Protein AF-A0A0F9BU72-F1 (afdb_monomer_lite)

Organism: NCBI:txid412755

Secondary structure (DSSP, 8-state):
----------PPPEEEEEEE-HHHHHHHHTT--SPPPP-HHHHHHHHHHHHTT-----SS-EEEETTS-EEE-HHHHHHHHHHT--EEEEEEEEE-GGGGGGTT-SPPPPHHHHHHHHH--TTHHHHHHHHHHHHHHHHTTT---TTGGGGPPPHHHHHHHHHHTHHHHHHHHHHHHHHHHH-SSS-HHHHHHHHHHHGGGGS--

Radius of gyration: 22.94 Å; chains: 1; bounding box: 64×41×73 Å

Structure (mmCIF, N/CA/C/O backbone):
data_AF-A0A0F9BU72-F1
#
_entry.id   AF-A0A0F9BU72-F1
#
loop_
_atom_site.group_PDB
_atom_site.id
_atom_site.type_symbol
_atom_site.label_atom_id
_atom_site.label_alt_id
_atom_site.label_comp_id
_atom_site.label_asym_id
_atom_site.label_entity_id
_atom_site.label_seq_id
_atom_site.pdbx_PDB_ins_code
_atom_site.Cartn_x
_atom_site.Cartn_y
_atom_site.Cartn_z
_atom_site.occupancy
_atom_site.B_iso_or_equiv
_atom_site.auth_seq_id
_atom_site.auth_comp_id
_atom_site.auth_asym_id
_atom_site.auth_atom_id
_atom_site.pdbx_PDB_model_num
ATOM 1 N N . MET A 1 1 ? -33.169 -21.456 43.998 1.00 36.72 1 MET A N 1
ATOM 2 C CA . MET A 1 1 ? -31.795 -21.215 43.511 1.00 36.72 1 MET A CA 1
ATOM 3 C C . MET A 1 1 ? -31.895 -20.591 42.132 1.00 36.72 1 MET A C 1
ATOM 5 O O . MET A 1 1 ? -32.307 -21.268 41.202 1.00 36.72 1 MET A O 1
ATOM 9 N N . ILE A 1 2 ? -31.635 -19.289 42.025 1.00 38.94 2 ILE A N 1
ATOM 10 C CA . ILE A 1 2 ? -31.643 -18.573 40.746 1.00 38.94 2 ILE A CA 1
ATOM 11 C C . ILE A 1 2 ? -30.275 -18.823 40.115 1.00 38.94 2 ILE A C 1
ATOM 13 O O . ILE A 1 2 ? -29.291 -18.197 40.499 1.00 38.94 2 ILE A O 1
ATOM 17 N N . VAL A 1 3 ? -30.191 -19.789 39.202 1.00 41.28 3 VAL A N 1
ATOM 18 C CA . VAL A 1 3 ? -28.999 -19.952 38.366 1.00 41.28 3 VAL A CA 1
ATOM 19 C C . VAL A 1 3 ? -29.131 -18.922 37.252 1.00 41.28 3 VAL A C 1
ATOM 21 O O . VAL A 1 3 ? -29.800 -19.156 36.250 1.00 41.28 3 VAL A O 1
ATOM 24 N N . GLY A 1 4 ? -28.571 -17.734 37.485 1.00 37.28 4 GLY A N 1
ATOM 25 C CA . GLY A 1 4 ? -28.489 -16.675 36.487 1.00 37.28 4 GLY A CA 1
ATOM 26 C C . GLY A 1 4 ? -27.733 -17.190 35.270 1.00 37.28 4 GLY A C 1
ATOM 27 O O . GLY A 1 4 ? -26.521 -17.384 35.312 1.00 37.28 4 GLY A O 1
ATOM 28 N N . THR A 1 5 ? -28.460 -17.449 34.188 1.00 40.62 5 THR A N 1
ATOM 29 C CA . THR A 1 5 ? -27.872 -17.713 32.881 1.00 40.62 5 THR A CA 1
ATOM 30 C C . THR A 1 5 ? -27.290 -16.388 32.407 1.00 40.62 5 THR A C 1
ATOM 32 O O . THR A 1 5 ? -28.028 -15.500 31.987 1.00 40.62 5 THR A O 1
ATOM 35 N N . ALA A 1 6 ? -25.975 -16.208 32.547 1.00 42.06 6 ALA A N 1
ATOM 36 C CA . ALA A 1 6 ? -25.282 -15.085 31.935 1.00 42.06 6 ALA A CA 1
ATOM 37 C C . ALA A 1 6 ? -25.552 -15.153 30.428 1.00 42.06 6 ALA A C 1
ATOM 39 O O . ALA A 1 6 ? -25.085 -16.070 29.746 1.00 42.06 6 ALA A O 1
ATOM 40 N N . ALA A 1 7 ? -26.371 -14.231 29.923 1.00 40.12 7 ALA A N 1
ATOM 41 C CA . ALA A 1 7 ? -26.606 -14.090 28.501 1.00 40.12 7 ALA A CA 1
ATOM 42 C C . ALA A 1 7 ? -25.240 -13.899 27.832 1.00 40.12 7 ALA A C 1
ATOM 44 O O . ALA A 1 7 ? -24.543 -12.918 28.096 1.00 40.12 7 ALA A O 1
ATOM 45 N N . LYS A 1 8 ? -24.828 -14.859 26.998 1.00 43.12 8 LYS A N 1
ATOM 46 C CA . LYS A 1 8 ? -23.710 -14.642 26.083 1.00 43.12 8 LYS A CA 1
ATOM 47 C C . LYS A 1 8 ? -24.121 -13.467 25.205 1.00 43.12 8 LYS A C 1
ATOM 49 O O . LYS A 1 8 ? -25.002 -13.619 24.365 1.00 43.12 8 LYS A O 1
ATOM 54 N N . VAL A 1 9 ? -23.502 -12.309 25.403 1.00 46.53 9 VAL A N 1
ATOM 55 C CA . VAL A 1 9 ? -23.536 -11.227 24.420 1.00 46.53 9 VAL A CA 1
ATOM 56 C C . VAL A 1 9 ? -22.756 -11.752 23.216 1.00 46.53 9 VAL A C 1
ATOM 58 O O . VAL A 1 9 ? -21.543 -11.596 23.126 1.00 46.53 9 VAL A O 1
ATOM 61 N N . GLN A 1 10 ? -23.422 -12.503 22.341 1.00 50.72 10 GLN A N 1
ATOM 62 C CA . GLN A 1 10 ? -22.880 -12.809 21.028 1.00 50.72 10 GLN A CA 1
ATOM 63 C C . GLN A 1 10 ? -22.944 -11.506 20.244 1.00 50.72 10 GLN A C 1
ATOM 65 O O . GLN A 1 10 ? -24.021 -11.091 19.823 1.00 50.72 10 GLN A O 1
ATOM 70 N N . ALA A 1 11 ? -21.799 -10.842 20.080 1.00 58.19 11 ALA A N 1
ATOM 71 C CA . ALA A 1 11 ? -21.663 -9.845 19.032 1.00 58.19 11 ALA A CA 1
ATOM 72 C C . ALA A 1 11 ? -22.111 -10.509 17.721 1.00 58.19 11 ALA A C 1
ATOM 74 O O . ALA A 1 11 ? -21.594 -11.563 17.344 1.00 58.19 11 ALA A O 1
ATOM 75 N N . GLN A 1 12 ? -23.145 -9.960 17.088 1.00 74.38 12 GLN A N 1
ATOM 76 C CA . GLN A 1 12 ? -23.654 -10.497 15.836 1.00 74.38 12 GLN A CA 1
ATOM 77 C C . GLN A 1 12 ? -22.583 -10.268 14.769 1.00 74.38 12 GLN A C 1
ATOM 79 O O . GLN A 1 12 ? -22.186 -9.128 14.536 1.00 74.38 12 GLN A O 1
ATOM 84 N N . LEU A 1 13 ? -22.093 -11.350 14.158 1.00 90.12 13 LEU A N 1
ATOM 85 C CA . LEU A 1 13 ? -21.136 -11.270 13.057 1.00 90.12 13 LEU A CA 1
ATOM 86 C C . LEU A 1 13 ? -21.733 -10.394 11.950 1.00 90.12 13 LEU A C 1
ATOM 88 O O . LEU A 1 13 ? -22.807 -10.700 11.426 1.00 90.12 13 LEU A O 1
ATOM 92 N N . GLY A 1 14 ? -21.041 -9.309 11.619 1.00 92.75 14 GLY A N 1
ATOM 93 C CA . GLY A 1 14 ? -21.491 -8.314 10.654 1.00 92.75 14 GLY A CA 1
ATOM 94 C C . GLY A 1 14 ? -20.448 -8.087 9.571 1.00 92.75 14 GLY A C 1
ATOM 95 O O . GLY A 1 14 ? -19.251 -8.069 9.849 1.00 92.75 14 GLY A O 1
ATOM 96 N N . VAL A 1 15 ? -20.902 -7.902 8.332 1.00 95.19 15 VAL A N 1
ATOM 97 C CA . VAL A 1 15 ? -20.053 -7.518 7.200 1.00 95.19 15 VAL A CA 1
ATOM 98 C C . VAL A 1 15 ? -20.709 -6.345 6.492 1.00 95.19 15 VAL A C 1
ATOM 100 O O . VAL A 1 15 ? -21.890 -6.409 6.152 1.00 95.19 15 VAL A O 1
ATOM 103 N N . ARG A 1 16 ? -19.953 -5.271 6.269 1.00 95.38 16 ARG A N 1
ATOM 104 C CA . ARG A 1 16 ? -20.448 -4.063 5.600 1.00 95.38 16 ARG A CA 1
ATOM 105 C C . ARG A 1 16 ? -19.357 -3.387 4.788 1.00 95.38 16 ARG A C 1
ATOM 107 O O . ARG A 1 16 ? -18.180 -3.492 5.114 1.00 95.38 16 ARG A O 1
ATOM 114 N N . ILE A 1 17 ? -19.762 -2.655 3.760 1.00 97.25 17 ILE A N 1
ATOM 115 C CA . ILE A 1 17 ? -18.896 -1.717 3.046 1.00 97.25 17 ILE A CA 1
ATOM 116 C C . ILE A 1 17 ? -19.235 -0.323 3.565 1.00 97.25 17 ILE A C 1
ATOM 118 O O . ILE A 1 17 ? -20.413 0.024 3.649 1.00 97.25 17 ILE A O 1
ATOM 122 N N . ALA A 1 18 ? -18.227 0.449 3.956 1.00 96.25 18 ALA A N 1
ATOM 123 C CA . ALA A 1 18 ? -18.423 1.816 4.420 1.00 96.25 18 ALA A CA 1
ATOM 124 C C . ALA A 1 18 ? -17.230 2.701 4.073 1.00 96.25 18 ALA A C 1
ATOM 126 O O . ALA A 1 18 ? -16.099 2.223 3.955 1.00 96.25 18 ALA A O 1
ATOM 127 N N . ASP A 1 19 ? -17.499 3.995 3.963 1.00 97.44 19 ASP A N 1
ATOM 128 C CA . ASP A 1 19 ? -16.463 5.010 3.861 1.00 97.44 19 ASP A CA 1
ATOM 129 C C . ASP A 1 19 ? -15.838 5.242 5.233 1.00 97.44 19 ASP A C 1
ATOM 131 O O . ASP A 1 19 ? -16.534 5.438 6.229 1.00 97.44 19 ASP A O 1
ATOM 135 N N . VAL A 1 20 ? -14.512 5.162 5.278 1.00 96.75 20 VAL A N 1
ATOM 136 C CA . VAL A 1 20 ? -13.719 5.290 6.497 1.00 96.75 20 VAL A CA 1
ATOM 137 C C . VAL A 1 20 ? -12.938 6.588 6.440 1.00 96.75 20 VAL A C 1
ATOM 139 O O . VAL A 1 20 ? -12.038 6.742 5.607 1.00 96.75 20 VAL A O 1
ATOM 142 N N . THR A 1 21 ? -13.270 7.510 7.338 1.00 97.25 21 THR A N 1
ATOM 143 C CA . THR A 1 21 ? -12.596 8.806 7.458 1.00 97.25 21 THR A CA 1
ATOM 144 C C . THR A 1 21 ? -11.376 8.718 8.381 1.00 97.25 21 THR A C 1
ATOM 146 O O . THR A 1 21 ? -11.322 7.849 9.258 1.00 97.25 21 THR A O 1
ATOM 149 N N . PRO A 1 22 ? -10.384 9.621 8.254 1.00 96.69 22 PRO A N 1
ATOM 150 C CA . PRO A 1 22 ? -9.277 9.710 9.210 1.00 96.69 22 PRO A CA 1
ATOM 151 C C . PRO A 1 22 ? -9.732 9.860 10.671 1.00 96.69 22 PRO A C 1
ATOM 153 O O . PRO A 1 22 ? -9.055 9.376 11.579 1.00 96.69 22 PRO A O 1
ATOM 156 N N . GLU A 1 23 ? -10.870 10.508 10.906 1.00 95.25 23 GLU A N 1
ATOM 157 C CA . GLU A 1 23 ? -11.482 10.711 12.220 1.00 95.25 23 GLU A CA 1
ATOM 158 C C . GLU A 1 23 ? -12.014 9.396 12.798 1.00 95.25 23 GLU A C 1
ATOM 160 O O . GLU A 1 23 ? -11.697 9.070 13.948 1.00 95.25 23 GLU A O 1
ATOM 165 N N . ASP A 1 24 ? -12.715 8.597 11.986 1.00 92.94 24 ASP A N 1
ATOM 166 C CA . ASP A 1 24 ? -13.152 7.249 12.372 1.00 92.94 24 ASP A CA 1
ATOM 167 C C . ASP A 1 24 ? -11.949 6.403 12.782 1.00 92.94 24 ASP A C 1
ATOM 169 O O . ASP A 1 24 ? -11.937 5.782 13.848 1.00 92.94 24 ASP A O 1
ATOM 173 N N . VAL A 1 25 ? -10.880 6.445 11.981 1.00 93.69 25 VAL A N 1
ATOM 174 C CA . VAL A 1 25 ? -9.675 5.665 12.258 1.00 93.69 25 VAL A CA 1
ATOM 175 C C . VAL A 1 25 ? -9.019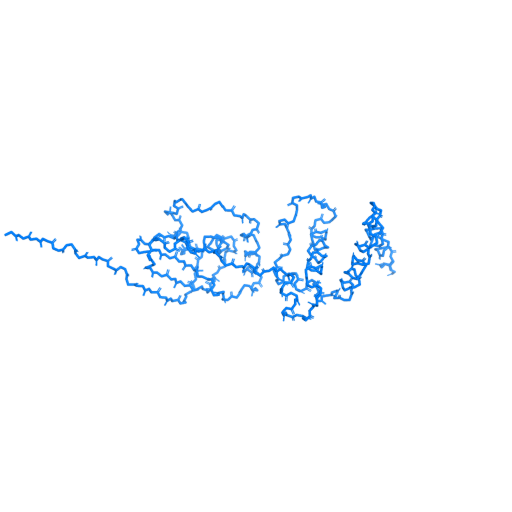 6.061 13.576 1.00 93.69 25 VAL A C 1
ATOM 177 O O . VAL A 1 25 ? -8.605 5.184 14.340 1.00 93.69 25 VAL A O 1
ATOM 180 N N . LYS A 1 26 ? -8.906 7.365 13.859 1.00 92.00 26 LYS A N 1
ATOM 181 C CA . LYS A 1 26 ? -8.345 7.842 15.132 1.00 92.00 26 LYS A CA 1
ATOM 182 C C . LYS A 1 26 ? -9.118 7.245 16.304 1.00 92.00 26 LYS A C 1
ATOM 184 O O . LYS A 1 26 ? -8.478 6.784 17.242 1.00 92.00 26 LYS A O 1
ATOM 189 N N . SER A 1 27 ? -10.451 7.180 16.213 1.00 90.38 27 SER A N 1
ATOM 190 C CA . SER A 1 27 ? -11.300 6.576 17.248 1.00 90.38 27 SER A CA 1
ATOM 191 C C . SER A 1 27 ? -11.061 5.066 17.412 1.00 90.38 27 SER A C 1
ATOM 193 O O . SER A 1 27 ? -10.991 4.570 18.534 1.00 90.38 27 SER A O 1
ATOM 195 N N . TRP A 1 28 ? -10.841 4.336 16.314 1.00 90.75 28 TRP A N 1
ATOM 196 C CA . TRP A 1 28 ? -10.613 2.885 16.344 1.00 90.75 28 TRP A CA 1
ATOM 197 C C . TRP A 1 28 ? -9.227 2.495 16.861 1.00 90.75 28 TRP A C 1
ATOM 199 O O . TRP A 1 28 ? -9.040 1.391 17.371 1.00 90.75 28 TRP A O 1
ATOM 209 N N . LEU A 1 29 ? -8.238 3.384 16.731 1.00 87.06 29 LEU A N 1
ATOM 210 C CA . LEU A 1 29 ? -6.859 3.118 17.144 1.00 87.06 29 LEU A CA 1
ATOM 211 C C . LEU A 1 29 ? -6.544 3.515 18.596 1.00 87.06 29 LEU A C 1
ATOM 213 O O . LEU A 1 29 ? -5.477 3.127 19.069 1.00 87.06 29 LEU A O 1
ATOM 217 N N . VAL A 1 30 ? -7.439 4.220 19.307 1.00 79.19 30 VAL A N 1
ATOM 218 C CA . VAL A 1 30 ? -7.193 4.728 20.679 1.00 79.19 30 VAL A CA 1
ATOM 219 C C . VAL A 1 30 ? -6.753 3.623 21.646 1.00 79.19 30 VAL A C 1
ATOM 221 O O . VAL A 1 30 ? -5.830 3.832 22.424 1.00 79.19 30 VAL A O 1
ATOM 224 N N . ASN A 1 31 ? -7.357 2.435 21.552 1.00 64.50 31 ASN A N 1
ATOM 225 C CA . ASN A 1 31 ? -7.114 1.310 22.469 1.00 64.50 31 ASN A CA 1
ATOM 226 C C . ASN A 1 31 ? -6.404 0.128 21.788 1.00 64.50 31 ASN A C 1
ATOM 228 O O . ASN A 1 31 ? -6.568 -1.029 22.179 1.00 64.50 31 ASN A O 1
ATOM 232 N N . ASN A 1 32 ? -5.654 0.388 20.713 1.00 70.38 32 ASN A N 1
ATOM 233 C CA . ASN A 1 32 ? -5.017 -0.667 19.932 1.00 70.38 32 ASN A CA 1
ATOM 234 C C . ASN A 1 32 ? -3.714 -1.164 20.588 1.00 70.38 32 ASN A C 1
ATOM 236 O O . ASN A 1 32 ? -2.611 -0.887 20.115 1.00 70.38 32 ASN A O 1
ATOM 240 N N . GLU A 1 33 ? -3.843 -1.913 21.682 1.00 57.91 33 GLU A N 1
ATOM 241 C CA . GLU A 1 33 ? -2.720 -2.515 22.403 1.00 57.91 33 GLU A CA 1
ATOM 242 C C . GLU A 1 33 ? -2.370 -3.917 21.862 1.00 57.91 33 GLU A C 1
ATOM 244 O O . GLU A 1 33 ? -3.218 -4.813 21.731 1.00 57.91 33 GLU A O 1
ATOM 249 N N . GLY A 1 34 ? -1.082 -4.128 21.566 1.00 63.56 34 GLY A N 1
ATOM 250 C CA . GLY A 1 34 ? -0.519 -5.448 21.254 1.00 63.56 34 GLY A CA 1
ATOM 251 C C . GLY A 1 34 ? -0.592 -5.897 19.789 1.00 63.56 34 GLY A C 1
ATOM 252 O O . GLY A 1 34 ? -0.349 -7.070 19.511 1.00 63.56 34 GLY A O 1
ATOM 253 N N . ASN A 1 35 ? -0.908 -5.004 18.847 1.00 66.81 35 ASN A N 1
ATOM 254 C CA . ASN A 1 35 ? -0.857 -5.333 17.421 1.00 66.81 35 ASN A CA 1
ATOM 255 C C . ASN A 1 35 ? 0.582 -5.323 16.859 1.00 66.81 35 ASN A C 1
ATOM 257 O O . ASN A 1 35 ? 1.485 -4.688 17.404 1.00 66.81 35 ASN A O 1
ATOM 261 N N . ARG A 1 36 ? 0.798 -6.086 15.777 1.00 65.94 36 ARG A N 1
ATOM 262 C CA . ARG A 1 36 ? 2.120 -6.404 15.196 1.00 65.94 36 ARG A CA 1
ATOM 263 C C . ARG A 1 36 ? 2.962 -5.151 14.893 1.00 65.94 36 ARG A C 1
ATOM 265 O O . ARG A 1 36 ? 2.433 -4.094 14.563 1.00 65.94 36 ARG A O 1
ATOM 272 N N . ASN A 1 37 ? 4.293 -5.310 14.896 1.00 79.62 37 ASN A N 1
ATOM 273 C CA . ASN A 1 37 ? 5.233 -4.244 14.523 1.00 79.62 37 ASN A CA 1
ATOM 274 C C . ASN A 1 37 ? 4.849 -3.571 13.194 1.00 79.62 37 ASN A C 1
ATOM 276 O O . ASN A 1 37 ? 4.707 -4.217 12.148 1.00 79.62 37 ASN A O 1
ATOM 280 N N . LEU A 1 38 ? 4.730 -2.244 13.236 1.00 85.12 38 LEU A N 1
ATOM 281 C CA . LEU A 1 38 ? 4.351 -1.434 12.088 1.00 85.12 38 LEU A CA 1
ATOM 282 C C . LEU A 1 38 ? 5.437 -1.448 11.011 1.00 85.12 38 LEU A C 1
ATOM 284 O O . LEU A 1 38 ? 6.629 -1.298 11.277 1.00 85.12 38 LEU A O 1
ATOM 288 N N . ARG A 1 39 ? 5.013 -1.576 9.751 1.00 85.56 39 ARG A N 1
ATOM 289 C CA . ARG A 1 39 ? 5.898 -1.514 8.585 1.00 85.56 39 ARG A CA 1
ATOM 290 C C . ARG A 1 39 ? 5.707 -0.169 7.901 1.00 85.56 39 ARG A C 1
ATOM 292 O O . ARG A 1 39 ? 4.904 -0.053 6.981 1.00 85.56 39 ARG A O 1
ATOM 299 N N . GLY A 1 40 ? 6.467 0.839 8.333 1.00 87.19 40 GLY A N 1
ATOM 300 C CA . GLY A 1 40 ? 6.349 2.212 7.821 1.00 87.19 40 GLY A CA 1
ATOM 301 C C . GLY A 1 40 ? 6.425 2.313 6.293 1.00 87.19 40 GLY A C 1
ATOM 302 O O . GLY A 1 40 ? 5.623 3.010 5.685 1.00 87.19 40 GLY A O 1
ATOM 303 N N . GLY A 1 41 ? 7.310 1.542 5.651 1.00 87.56 41 GLY A N 1
ATOM 304 C CA . GLY A 1 41 ? 7.399 1.500 4.185 1.00 87.56 41 GLY A CA 1
ATOM 305 C C . GLY A 1 41 ? 6.114 1.013 3.502 1.00 87.56 41 GLY A C 1
ATOM 306 O O . GLY A 1 41 ? 5.738 1.551 2.469 1.00 87.56 41 GLY A O 1
ATOM 307 N N . TRP A 1 42 ? 5.408 0.046 4.097 1.00 89.56 42 TRP A N 1
ATOM 308 C CA . TRP A 1 42 ? 4.130 -0.440 3.567 1.00 89.56 42 TRP A CA 1
ATOM 309 C C . TRP A 1 42 ? 3.010 0.587 3.749 1.00 89.56 42 TRP A C 1
ATOM 311 O O . TRP A 1 42 ? 2.274 0.862 2.809 1.00 89.56 42 TRP A O 1
ATOM 321 N N . ILE A 1 43 ? 2.951 1.229 4.920 1.00 93.19 43 ILE A N 1
ATOM 322 C CA . ILE A 1 43 ? 2.011 2.329 5.190 1.00 93.19 43 ILE A CA 1
ATOM 323 C C . ILE A 1 43 ? 2.226 3.469 4.188 1.00 93.19 43 ILE A C 1
ATOM 325 O O . ILE A 1 43 ? 1.264 4.005 3.652 1.00 93.19 43 ILE A O 1
ATOM 329 N N . ASN A 1 44 ? 3.484 3.820 3.900 1.00 92.75 44 ASN A N 1
ATOM 330 C CA . ASN A 1 44 ? 3.808 4.862 2.929 1.00 92.75 44 ASN A CA 1
ATOM 331 C C . ASN A 1 44 ? 3.311 4.512 1.524 1.00 92.75 44 ASN A C 1
ATOM 333 O O . 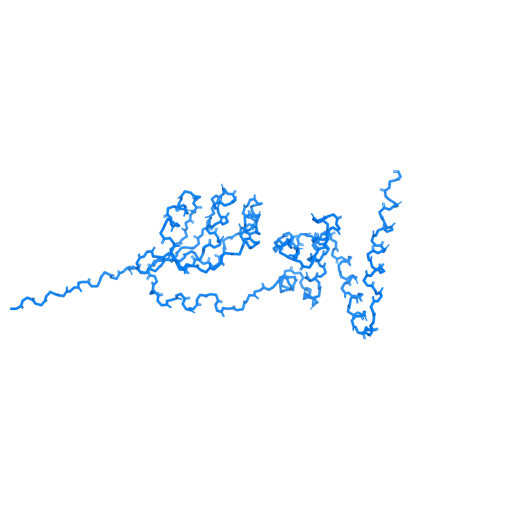ASN A 1 44 ? 2.785 5.390 0.856 1.00 92.75 44 ASN A O 1
ATOM 337 N N . LYS A 1 45 ? 3.462 3.256 1.086 1.00 92.69 45 LYS A N 1
ATOM 338 C CA . LYS A 1 45 ? 2.967 2.799 -0.220 1.00 92.69 45 LYS A CA 1
ATOM 339 C C . LYS A 1 45 ? 1.450 2.925 -0.322 1.00 92.69 45 LYS A C 1
ATOM 341 O O . LYS A 1 45 ? 0.968 3.600 -1.219 1.00 92.69 45 LYS A O 1
ATOM 346 N N . LEU A 1 46 ? 0.731 2.373 0.656 1.00 94.81 46 LEU A N 1
ATOM 347 C CA . LEU A 1 46 ? -0.727 2.484 0.722 1.00 94.81 46 LEU A CA 1
ATOM 348 C C . LEU A 1 46 ? -1.185 3.945 0.730 1.00 94.81 46 LEU A C 1
ATOM 350 O O . LEU A 1 46 ? -2.103 4.300 0.005 1.00 94.81 46 LEU A O 1
ATOM 354 N N . ALA A 1 47 ? -0.527 4.804 1.513 1.00 96.31 47 ALA A N 1
ATOM 355 C CA . ALA A 1 47 ? -0.874 6.218 1.569 1.00 96.31 47 ALA A CA 1
ATOM 356 C C . ALA A 1 47 ? -0.643 6.922 0.224 1.00 96.31 47 ALA A C 1
ATOM 358 O O . ALA A 1 47 ? -1.462 7.751 -0.152 1.00 96.31 47 ALA A O 1
ATOM 359 N N . ARG A 1 48 ? 0.427 6.581 -0.515 1.00 95.12 48 ARG A N 1
ATOM 360 C CA . ARG A 1 48 ? 0.648 7.109 -1.871 1.00 95.12 48 ARG A CA 1
ATOM 361 C C . ARG A 1 48 ? -0.454 6.674 -2.830 1.00 95.12 48 ARG A C 1
ATOM 363 O O . ARG A 1 48 ? -0.982 7.534 -3.522 1.00 95.12 48 ARG A O 1
ATOM 370 N N . ASP A 1 49 ? -0.841 5.398 -2.818 1.00 95.44 49 ASP A N 1
ATOM 371 C CA . ASP A 1 49 ? -1.940 4.907 -3.664 1.00 95.44 49 ASP A CA 1
ATOM 372 C C . ASP A 1 49 ? -3.276 5.591 -3.314 1.00 95.44 49 ASP A C 1
ATOM 374 O O . ASP A 1 49 ? -4.039 5.983 -4.194 1.00 95.44 49 ASP A O 1
ATOM 378 N N . MET A 1 50 ? -3.548 5.793 -2.021 1.00 96.81 50 MET A N 1
ATOM 379 C CA . MET A 1 50 ? -4.744 6.497 -1.542 1.00 96.81 50 MET A CA 1
ATOM 380 C C . MET A 1 50 ? -4.753 7.972 -1.964 1.00 96.81 50 MET A C 1
ATOM 382 O O . MET A 1 50 ? -5.752 8.451 -2.492 1.00 96.81 50 MET A O 1
ATOM 386 N N . THR A 1 51 ? -3.636 8.687 -1.789 1.00 97.19 51 THR A N 1
ATOM 387 C CA . THR A 1 51 ? -3.498 10.089 -2.216 1.00 97.19 51 THR A CA 1
ATOM 388 C C . THR A 1 51 ? -3.564 10.234 -3.738 1.00 97.19 51 THR A C 1
ATOM 390 O O . THR A 1 51 ? -4.110 11.218 -4.228 1.00 97.19 51 THR A O 1
ATOM 393 N N . ALA A 1 52 ? -3.041 9.262 -4.489 1.00 95.44 52 ALA A N 1
ATOM 394 C CA . ALA A 1 52 ? -3.103 9.242 -5.949 1.00 95.44 52 ALA A CA 1
ATOM 395 C C . ALA A 1 52 ? -4.481 8.825 -6.500 1.00 95.44 52 ALA A C 1
ATOM 397 O O . ALA A 1 52 ? -4.694 8.902 -7.708 1.00 95.44 52 ALA A O 1
ATOM 398 N N . GLY A 1 53 ? -5.408 8.366 -5.649 1.00 95.00 53 GLY A N 1
ATOM 399 C CA . GLY A 1 53 ? -6.712 7.849 -6.073 1.00 95.00 53 GLY A CA 1
ATOM 400 C C . GLY A 1 53 ? -6.638 6.517 -6.827 1.00 95.00 53 GLY A C 1
ATOM 401 O O . GLY A 1 53 ? -7.599 6.130 -7.485 1.00 95.00 53 GLY A O 1
ATOM 402 N N . THR A 1 54 ? -5.503 5.818 -6.754 1.00 93.94 54 THR A N 1
ATOM 403 C CA . THR A 1 54 ? -5.290 4.513 -7.396 1.00 93.94 54 THR A CA 1
ATOM 404 C C . THR A 1 54 ? -5.639 3.348 -6.472 1.00 93.94 54 THR A C 1
ATOM 406 O O . THR A 1 54 ? -5.812 2.218 -6.932 1.00 93.94 54 THR A O 1
ATOM 409 N N . TYR A 1 55 ? -5.768 3.600 -5.166 1.00 93.38 55 TYR A N 1
ATOM 410 C CA . TYR A 1 55 ? -6.267 2.609 -4.220 1.00 93.38 55 TYR A CA 1
ATOM 411 C C . TYR A 1 55 ? -7.743 2.294 -4.509 1.00 93.38 55 TYR A C 1
ATOM 413 O O . TYR A 1 55 ? -8.596 3.178 -4.501 1.00 93.38 55 TYR A O 1
ATOM 421 N N . THR A 1 56 ? -8.045 1.018 -4.742 1.00 92.12 56 THR A N 1
ATOM 422 C CA . THR A 1 56 ? -9.404 0.521 -4.997 1.00 92.12 56 THR A CA 1
ATOM 423 C C . THR A 1 56 ? -9.880 -0.376 -3.856 1.00 92.12 56 THR A C 1
ATOM 425 O O . THR A 1 56 ? -9.092 -0.796 -3.003 1.00 92.12 56 THR A O 1
ATOM 428 N N . LEU A 1 57 ? -11.185 -0.670 -3.820 1.00 93.12 57 LEU A N 1
ATOM 429 C CA . LEU A 1 57 ? -11.777 -1.541 -2.805 1.00 93.12 57 LEU A CA 1
ATOM 430 C C . LEU A 1 57 ? -11.104 -2.925 -2.822 1.00 93.12 57 LEU A C 1
ATOM 432 O O . LEU A 1 57 ? -11.317 -3.732 -3.726 1.00 93.12 57 LEU A O 1
ATOM 436 N N . SER A 1 58 ? -10.297 -3.190 -1.795 1.00 90.06 58 SER A N 1
ATOM 437 C CA . SER A 1 58 ? -9.619 -4.472 -1.600 1.00 90.06 58 SER A CA 1
ATOM 438 C C . SER A 1 58 ? -10.541 -5.480 -0.897 1.00 90.06 58 SER A C 1
ATOM 440 O O . SER A 1 58 ? -11.297 -5.084 -0.006 1.00 90.06 58 SER A O 1
ATOM 442 N N . PRO A 1 59 ? -10.461 -6.785 -1.235 1.00 89.25 59 PRO A N 1
ATOM 443 C CA . PRO A 1 59 ? -11.142 -7.843 -0.485 1.00 89.25 59 PRO A CA 1
ATOM 444 C C . PRO A 1 59 ? -10.590 -8.018 0.934 1.00 89.25 59 PRO A C 1
ATOM 446 O O . PRO A 1 59 ? -11.258 -8.595 1.791 1.00 89.25 59 PRO A O 1
ATOM 449 N N . ASP A 1 60 ? -9.379 -7.529 1.203 1.00 91.06 60 ASP A N 1
ATOM 450 C CA . ASP A 1 60 ? -8.857 -7.514 2.559 1.00 91.06 60 ASP A CA 1
ATOM 451 C C . ASP A 1 60 ? -9.753 -6.582 3.399 1.00 91.06 60 ASP A C 1
ATOM 453 O O . ASP A 1 60 ? -10.077 -5.476 2.977 1.00 91.06 60 ASP A O 1
ATOM 457 N N . CYS A 1 61 ? -10.128 -6.954 4.621 1.00 93.38 61 CYS A N 1
ATOM 458 C CA . CYS A 1 61 ? -11.060 -6.162 5.440 1.00 93.38 61 CYS A CA 1
ATOM 459 C C . CYS A 1 61 ? -10.392 -5.463 6.635 1.00 93.38 61 CYS A C 1
ATOM 461 O O . CYS A 1 61 ? -9.329 -5.881 7.105 1.00 93.38 61 CYS A O 1
ATOM 463 N N . ILE A 1 62 ? -11.021 -4.403 7.142 1.00 95.12 62 ILE A N 1
ATOM 464 C CA . ILE A 1 62 ? -10.810 -3.939 8.517 1.00 95.12 62 ILE A CA 1
ATOM 465 C C . ILE A 1 62 ? -11.635 -4.855 9.414 1.00 95.12 62 ILE A C 1
ATOM 467 O O . ILE A 1 62 ? -12.827 -5.028 9.168 1.00 95.12 62 ILE A O 1
ATOM 471 N N . ALA A 1 63 ? -11.007 -5.476 10.408 1.00 93.62 63 ALA A N 1
ATOM 472 C CA . ALA A 1 63 ? -11.670 -6.513 11.187 1.00 93.62 63 ALA A CA 1
ATOM 473 C C . ALA A 1 63 ? -11.599 -6.237 12.684 1.00 93.62 63 ALA A C 1
ATOM 475 O O . ALA A 1 63 ? -10.511 -5.997 13.223 1.00 93.62 63 ALA A O 1
ATOM 476 N N . PHE A 1 64 ? -12.751 -6.346 13.336 1.00 92.88 64 PHE A N 1
ATOM 477 C CA . PHE A 1 64 ? -12.923 -6.235 14.774 1.00 92.88 64 PHE A CA 1
ATOM 478 C C . PHE A 1 64 ? -13.384 -7.572 15.351 1.00 92.88 64 PHE A C 1
ATOM 480 O O . PHE A 1 64 ? -14.208 -8.281 14.762 1.00 92.88 64 PHE A O 1
ATOM 487 N N . ASP A 1 65 ? -12.838 -7.935 16.507 1.00 91.56 65 ASP A N 1
ATOM 488 C CA . ASP A 1 65 ? -13.309 -9.106 17.232 1.00 91.56 65 ASP A CA 1
ATOM 489 C C . ASP A 1 65 ? -14.642 -8.834 17.955 1.00 91.56 65 ASP A C 1
ATOM 491 O O . ASP A 1 65 ? -15.167 -7.720 17.977 1.00 91.56 65 ASP A O 1
ATOM 495 N N . GLN A 1 66 ? -15.202 -9.872 18.564 1.00 91.00 66 GLN A N 1
ATOM 496 C CA . GLN A 1 66 ? -16.431 -9.825 19.362 1.00 91.00 66 GLN A CA 1
ATOM 497 C C . GLN A 1 66 ? -16.378 -8.874 20.574 1.00 91.00 66 GLN A C 1
ATOM 499 O O . GLN A 1 66 ? -17.415 -8.607 21.177 1.00 91.00 66 GLN A O 1
ATOM 504 N N . HIS A 1 67 ? -15.197 -8.368 20.938 1.00 88.25 67 HIS A N 1
ATOM 505 C CA . HIS A 1 67 ? -14.982 -7.381 21.996 1.00 88.25 67 HIS A CA 1
ATOM 506 C C . HIS A 1 67 ? -14.699 -5.975 21.437 1.00 88.25 67 HIS A C 1
ATOM 508 O O . HIS A 1 67 ? -14.388 -5.065 22.204 1.00 88.25 67 HIS A O 1
ATOM 514 N N . GLY A 1 68 ? -14.803 -5.782 20.117 1.00 87.69 68 GLY A N 1
ATOM 515 C CA . GLY A 1 68 ? -14.508 -4.517 19.446 1.00 87.69 68 GLY A CA 1
ATOM 516 C C . GLY A 1 68 ? -13.012 -4.233 19.294 1.00 87.69 68 GLY A C 1
ATOM 517 O O . GLY A 1 68 ? -12.634 -3.118 18.935 1.00 87.69 68 GLY A O 1
ATOM 518 N N . LYS A 1 69 ? -12.135 -5.212 19.552 1.00 89.12 69 LYS A N 1
ATOM 519 C CA . LYS A 1 69 ? -10.692 -5.052 19.360 1.00 89.12 69 LYS A CA 1
ATOM 520 C C . LYS A 1 69 ? -10.346 -5.162 17.880 1.00 89.12 69 LYS A C 1
ATOM 522 O O . LYS A 1 69 ? -10.724 -6.125 17.219 1.00 89.12 69 LYS A O 1
ATOM 527 N N . LEU A 1 70 ? -9.546 -4.223 17.377 1.00 91.00 70 LEU A N 1
ATOM 528 C CA . LEU A 1 70 ? -8.993 -4.294 16.027 1.00 91.00 70 LEU A CA 1
ATOM 529 C C . LEU A 1 70 ? -8.017 -5.475 15.898 1.00 91.00 70 LEU A C 1
ATOM 531 O O . LEU A 1 70 ? -6.952 -5.481 16.521 1.00 91.00 70 LEU A O 1
ATOM 535 N N . ILE A 1 71 ? -8.339 -6.434 15.031 1.00 91.06 71 ILE A N 1
ATOM 536 C CA . ILE A 1 71 ? -7.506 -7.620 14.772 1.00 91.06 71 ILE A CA 1
ATOM 537 C C . ILE A 1 71 ? -6.927 -7.666 13.351 1.00 91.06 71 ILE A C 1
ATOM 539 O O . ILE A 1 71 ? -5.978 -8.409 13.113 1.00 91.06 71 ILE A O 1
ATOM 543 N N . ASN A 1 72 ? -7.444 -6.861 12.413 1.00 91.94 72 ASN A N 1
ATOM 544 C CA . ASN A 1 72 ? -6.882 -6.712 11.066 1.00 91.94 72 ASN A CA 1
ATOM 545 C C . ASN A 1 72 ? -7.034 -5.285 10.532 1.00 91.94 72 ASN A C 1
ATOM 547 O O . ASN A 1 72 ? -7.968 -4.573 10.883 1.00 91.94 72 ASN A O 1
ATOM 551 N N . GLY A 1 73 ? -6.146 -4.893 9.619 1.00 92.25 73 GLY A N 1
ATOM 552 C CA . GLY A 1 73 ? -6.263 -3.644 8.868 1.00 92.25 73 GLY A CA 1
ATOM 553 C C . GLY A 1 73 ? -5.462 -2.471 9.432 1.00 92.25 73 GLY A C 1
ATOM 554 O O . GLY A 1 73 ? -5.526 -1.382 8.871 1.00 92.25 73 GLY A O 1
ATOM 555 N N . GLN A 1 74 ? -4.645 -2.678 10.471 1.00 92.12 74 GLN A N 1
ATOM 556 C CA . GLN A 1 74 ? -3.870 -1.611 11.121 1.00 92.12 74 GLN A CA 1
ATOM 557 C C . GLN A 1 74 ? -3.020 -0.778 10.140 1.00 92.12 74 GLN A C 1
ATOM 559 O O . GLN A 1 74 ? -3.021 0.447 10.231 1.00 92.12 74 GLN A O 1
ATOM 564 N N . HIS A 1 75 ? -2.317 -1.390 9.173 1.00 92.88 75 HIS A N 1
ATOM 565 C CA . HIS A 1 75 ? -1.529 -0.621 8.192 1.00 92.88 75 HIS A CA 1
ATOM 566 C C . HIS A 1 75 ? -2.397 0.234 7.269 1.00 92.88 75 HIS A C 1
ATOM 568 O O . HIS A 1 75 ? -1.969 1.321 6.895 1.00 92.88 75 HIS A O 1
ATOM 574 N N . ARG A 1 76 ? -3.600 -0.233 6.915 1.00 94.50 76 ARG A N 1
ATOM 575 C CA . ARG A 1 76 ? -4.530 0.509 6.050 1.00 94.50 76 ARG A CA 1
ATOM 576 C C . ARG A 1 76 ? -5.185 1.661 6.780 1.00 94.50 76 ARG A C 1
ATOM 578 O O . ARG A 1 76 ? -5.237 2.755 6.242 1.00 94.50 76 ARG A O 1
ATOM 585 N N . LEU A 1 77 ? -5.576 1.439 8.027 1.00 95.44 77 LEU A N 1
ATOM 586 C CA . LEU A 1 77 ? -6.027 2.492 8.927 1.00 95.44 77 LEU A CA 1
ATOM 587 C C . LEU A 1 77 ? -4.963 3.592 9.073 1.00 95.44 77 LEU A C 1
ATOM 589 O O . LEU A 1 77 ? -5.229 4.769 8.840 1.00 95.44 77 LEU A O 1
ATOM 593 N N . LEU A 1 78 ? -3.715 3.217 9.354 1.00 95.25 78 LEU A N 1
ATOM 594 C CA . LEU A 1 78 ? -2.626 4.192 9.436 1.00 95.25 78 LEU A CA 1
ATOM 595 C C . LEU A 1 78 ? -2.330 4.876 8.094 1.00 95.25 78 LEU A C 1
ATOM 597 O O . LEU A 1 78 ? -1.922 6.034 8.086 1.00 95.25 78 LEU A O 1
ATOM 601 N N . ALA A 1 79 ? -2.538 4.193 6.967 1.00 96.25 79 ALA A N 1
ATOM 602 C CA . ALA A 1 79 ? -2.409 4.789 5.642 1.00 96.25 79 ALA A CA 1
ATOM 603 C C . ALA A 1 79 ? -3.535 5.790 5.331 1.00 96.25 79 ALA A C 1
ATOM 605 O O . ALA A 1 79 ? -3.254 6.828 4.740 1.00 96.25 79 ALA A O 1
ATOM 606 N N . ILE A 1 80 ? -4.767 5.542 5.791 1.00 97.44 80 ILE A N 1
ATOM 607 C CA . ILE A 1 80 ? -5.881 6.506 5.735 1.00 97.44 80 ILE A CA 1
ATOM 608 C C . ILE A 1 80 ? -5.514 7.770 6.519 1.00 97.44 80 ILE A C 1
ATOM 610 O O . ILE A 1 80 ? -5.555 8.867 5.968 1.00 97.44 80 ILE A O 1
ATOM 614 N N . ILE A 1 81 ? -5.048 7.623 7.767 1.00 96.69 81 ILE A N 1
ATOM 615 C CA . ILE A 1 81 ? -4.583 8.767 8.571 1.00 96.69 81 ILE A CA 1
ATOM 616 C C . ILE A 1 81 ? -3.455 9.513 7.852 1.00 96.69 81 ILE A C 1
ATOM 618 O O . ILE A 1 81 ? -3.464 10.739 7.791 1.00 96.69 81 ILE A O 1
ATOM 622 N N . LYS A 1 82 ? -2.475 8.779 7.315 1.00 96.81 82 LYS A N 1
ATOM 623 C CA . LYS A 1 82 ? -1.305 9.368 6.659 1.00 96.81 82 LYS A CA 1
ATOM 624 C C . LYS A 1 82 ? -1.651 10.078 5.347 1.00 96.81 82 LYS A C 1
ATOM 626 O O . LYS A 1 82 ? -1.049 11.107 5.061 1.00 96.81 82 LYS A O 1
ATOM 631 N N . SER A 1 83 ? -2.553 9.517 4.545 1.00 97.19 83 SER A N 1
ATOM 632 C CA . SER A 1 83 ? -2.990 10.112 3.276 1.00 97.19 83 SER A CA 1
ATOM 633 C C . SER A 1 83 ? -3.936 11.292 3.489 1.00 97.19 83 SER A C 1
ATOM 635 O O . SER A 1 83 ? -4.006 12.165 2.631 1.00 97.19 83 SER A O 1
ATOM 637 N N . GLY A 1 84 ? -4.661 11.319 4.615 1.00 97.19 84 GLY A N 1
ATOM 638 C CA . GLY A 1 84 ? -5.689 12.321 4.893 1.00 97.19 84 GLY A CA 1
ATOM 639 C C . GLY A 1 84 ? -6.936 12.168 4.018 1.00 97.19 84 GLY A C 1
ATOM 640 O O . GLY A 1 84 ? -7.715 13.108 3.905 1.00 97.19 84 GLY A O 1
ATOM 641 N N . THR A 1 85 ? -7.119 11.008 3.380 1.00 97.50 85 THR A N 1
ATOM 642 C CA . THR A 1 85 ? -8.212 10.755 2.429 1.00 97.50 85 THR A CA 1
ATOM 643 C C . THR A 1 85 ? -9.203 9.741 2.985 1.00 97.50 85 THR A C 1
ATOM 645 O O . THR A 1 85 ? -8.812 8.793 3.663 1.00 97.50 85 THR A O 1
ATOM 648 N N . THR A 1 86 ? -10.488 9.927 2.687 1.00 97.62 86 THR A N 1
ATOM 649 C CA . THR A 1 86 ? -11.531 8.943 3.011 1.00 97.62 86 THR A CA 1
ATOM 650 C C . THR A 1 86 ? -11.453 7.780 2.032 1.00 97.62 86 THR A C 1
ATOM 652 O O . THR A 1 86 ? -11.271 8.001 0.837 1.00 97.62 86 THR A O 1
ATOM 655 N N . GLN A 1 87 ? -11.582 6.552 2.531 1.00 98.00 87 GLN A N 1
ATOM 656 C CA . GLN A 1 87 ? -11.472 5.346 1.711 1.00 98.00 87 GLN A CA 1
ATOM 657 C C . GLN A 1 87 ? -12.648 4.403 1.955 1.00 98.00 87 GLN A C 1
ATOM 659 O O . GLN A 1 87 ? -12.975 4.103 3.103 1.00 98.00 87 GLN A O 1
ATOM 664 N N . THR A 1 88 ? -13.238 3.884 0.881 1.00 97.19 88 THR A N 1
ATOM 665 C CA . THR A 1 88 ? -14.263 2.839 0.962 1.00 97.19 88 THR A CA 1
ATOM 666 C C . THR A 1 88 ? -13.611 1.507 1.332 1.00 97.19 88 THR A C 1
ATOM 668 O O . THR A 1 88 ? -12.718 1.022 0.634 1.00 97.19 88 THR A O 1
ATOM 671 N N . MET A 1 89 ? -14.047 0.900 2.437 1.00 97.25 89 MET A N 1
ATOM 672 C CA . MET A 1 89 ? -13.451 -0.319 2.987 1.00 97.25 89 MET A CA 1
ATOM 673 C C . MET A 1 89 ? -14.505 -1.371 3.326 1.00 97.25 89 MET A C 1
ATOM 675 O O . MET A 1 89 ? -15.616 -1.059 3.756 1.00 97.25 89 MET A O 1
ATOM 679 N N . LEU A 1 90 ? -14.115 -2.641 3.192 1.00 97.19 90 LEU A N 1
ATOM 680 C CA . LEU A 1 90 ? -14.847 -3.769 3.758 1.00 97.19 90 LEU A CA 1
ATOM 681 C C . LEU A 1 90 ? -14.551 -3.858 5.260 1.00 97.19 90 LEU A C 1
ATOM 683 O O . LEU A 1 90 ? -13.389 -3.951 5.658 1.00 97.19 90 LEU A O 1
ATOM 687 N N . ILE A 1 91 ? -15.593 -3.848 6.084 1.00 96.12 91 ILE A N 1
ATOM 688 C CA . ILE A 1 91 ? -15.512 -3.926 7.542 1.00 96.12 91 ILE A CA 1
ATOM 689 C C . ILE A 1 91 ? -16.214 -5.197 8.009 1.00 96.12 91 ILE A C 1
ATOM 691 O O . ILE A 1 91 ? -17.338 -5.484 7.590 1.00 96.12 91 ILE A O 1
ATOM 695 N N . VAL A 1 92 ? -15.531 -5.951 8.867 1.00 95.44 92 VAL A N 1
ATOM 696 C CA . VAL A 1 92 ? -16.044 -7.166 9.500 1.00 95.44 92 VAL A CA 1
ATOM 697 C C . VAL A 1 92 ? -16.020 -6.974 11.010 1.00 95.44 92 VAL A C 1
ATOM 699 O O . VAL A 1 92 ? -14.963 -6.740 11.591 1.00 95.44 92 VAL A O 1
ATOM 702 N N . ASP A 1 93 ? -17.180 -7.102 11.637 1.00 94.06 93 ASP A N 1
ATOM 703 C CA . ASP A 1 93 ? -17.380 -6.919 13.072 1.00 94.06 93 ASP A CA 1
ATOM 704 C C . ASP A 1 93 ? -17.788 -8.249 13.719 1.00 94.06 93 ASP A C 1
ATOM 706 O O . ASP A 1 93 ? -18.492 -9.056 13.108 1.00 94.06 93 ASP A O 1
ATOM 710 N N . GLY A 1 94 ? -17.383 -8.484 14.969 1.00 91.75 94 GLY A N 1
ATOM 711 C CA . GLY A 1 94 ? -17.858 -9.634 15.742 1.00 91.75 94 GLY A CA 1
ATOM 712 C C . GLY A 1 94 ? -17.111 -10.947 15.492 1.00 91.75 94 GLY A C 1
ATOM 713 O O . GLY A 1 94 ? -17.656 -12.018 15.761 1.00 91.75 94 GLY A O 1
ATOM 714 N N . LEU A 1 95 ? -15.875 -10.907 14.981 1.00 91.44 95 LEU A N 1
ATOM 715 C CA . LEU A 1 95 ? -15.097 -12.133 14.784 1.00 91.44 95 LEU A CA 1
ATOM 716 C C . LEU A 1 95 ? -14.706 -12.783 16.123 1.00 91.44 95 LEU A C 1
ATOM 718 O O . LEU A 1 95 ? -14.367 -12.082 17.079 1.00 91.44 95 LEU A O 1
ATOM 722 N N . PRO A 1 96 ? -14.652 -14.123 16.204 1.00 90.62 96 PRO A N 1
ATOM 723 C CA . PRO A 1 96 ? -14.050 -14.799 17.348 1.00 90.62 96 PRO A CA 1
ATOM 724 C C . PRO A 1 96 ? -12.619 -14.299 17.579 1.00 90.62 96 PRO A C 1
ATOM 726 O O . PRO A 1 96 ? -11.849 -14.209 16.620 1.00 90.62 96 PRO A O 1
ATOM 729 N N . SER A 1 97 ? -12.220 -14.017 18.823 1.00 85.56 97 SER A N 1
ATOM 730 C CA . SER A 1 97 ? -10.889 -13.448 19.113 1.00 85.56 97 SER A CA 1
ATOM 731 C C . SER A 1 97 ? -9.721 -14.337 18.657 1.00 85.56 97 SER A C 1
ATOM 733 O O . SER A 1 97 ? -8.637 -13.834 18.373 1.00 85.56 97 SER A O 1
ATOM 735 N N . ASN A 1 98 ? -9.928 -15.652 18.511 1.00 86.50 98 ASN A N 1
ATOM 736 C CA . ASN A 1 98 ? -8.925 -16.569 17.957 1.00 86.50 98 ASN A CA 1
ATOM 737 C C . ASN A 1 98 ? -8.748 -16.449 16.429 1.00 86.50 98 ASN A C 1
ATOM 739 O O . ASN A 1 98 ? -7.761 -16.962 15.901 1.00 86.50 98 ASN A O 1
ATOM 743 N N . SER A 1 99 ? -9.633 -15.741 15.719 1.00 87.00 99 SER A N 1
ATOM 744 C CA . SER A 1 99 ? -9.553 -15.540 14.263 1.00 87.00 99 SER A CA 1
ATOM 745 C C . SER A 1 99 ? -8.266 -14.836 13.839 1.00 87.00 99 SER A C 1
ATOM 747 O O . SER A 1 99 ? -7.788 -15.068 12.733 1.00 87.00 99 SER A O 1
ATOM 749 N N . ILE A 1 100 ? -7.653 -14.051 14.735 1.00 85.06 100 ILE A N 1
ATOM 750 C CA . ILE A 1 100 ? -6.357 -13.390 14.516 1.00 85.06 100 ILE A CA 1
ATOM 751 C C . ILE A 1 100 ? -5.240 -14.358 14.097 1.00 85.06 100 ILE A C 1
ATOM 753 O O . ILE A 1 100 ? -4.325 -13.968 13.374 1.00 85.06 100 ILE A O 1
ATOM 757 N N . THR A 1 101 ? -5.326 -15.627 14.508 1.00 86.69 101 THR A N 1
ATOM 758 C CA . THR A 1 101 ? -4.341 -16.666 14.164 1.00 86.69 101 THR A CA 1
ATOM 759 C C . THR A 1 101 ? -4.354 -17.045 12.684 1.00 86.69 101 THR A C 1
ATOM 761 O O . THR A 1 101 ? -3.329 -17.466 12.158 1.00 86.69 101 THR A O 1
ATOM 764 N N . ASN A 1 102 ? -5.480 -16.835 11.999 1.00 86.00 102 ASN A N 1
ATOM 765 C CA . ASN A 1 102 ? -5.646 -17.162 10.584 1.00 86.00 102 ASN A CA 1
ATOM 766 C C . ASN A 1 102 ? -5.374 -15.961 9.660 1.00 86.00 102 ASN A C 1
ATOM 768 O O . ASN A 1 102 ? -5.358 -16.114 8.438 1.00 86.00 102 ASN A O 1
ATOM 772 N N . ILE A 1 103 ? -5.139 -14.768 10.218 1.00 85.19 103 ILE A N 1
ATOM 773 C CA . ILE A 1 103 ? -4.958 -13.524 9.458 1.00 85.19 103 ILE A CA 1
ATOM 774 C C . ILE A 1 103 ? -3.528 -13.436 8.912 1.00 85.19 103 ILE A C 1
ATOM 776 O O . ILE A 1 103 ? -2.555 -13.606 9.653 1.00 85.19 103 ILE A O 1
ATOM 780 N N . ASP A 1 104 ? -3.415 -13.110 7.622 1.00 80.50 104 ASP A N 1
ATOM 781 C CA . ASP A 1 104 ? -2.166 -13.025 6.843 1.00 80.50 104 ASP A CA 1
ATOM 782 C C . ASP A 1 104 ? -1.407 -14.353 6.688 1.00 80.50 104 ASP A C 1
ATOM 784 O O . ASP A 1 104 ? -0.185 -14.375 6.545 1.00 80.50 104 ASP A O 1
ATOM 788 N N . THR A 1 105 ? -2.129 -15.474 6.703 1.00 84.38 105 THR A N 1
ATOM 789 C CA . THR A 1 105 ? -1.564 -16.818 6.475 1.00 84.38 105 THR A CA 1
ATOM 790 C C . THR A 1 105 ? -1.482 -17.204 4.991 1.00 84.38 105 THR A C 1
ATOM 792 O O . THR A 1 105 ? -0.892 -18.227 4.647 1.00 84.38 105 THR A O 1
ATOM 795 N N . GLY A 1 106 ? -2.058 -16.392 4.099 1.00 81.44 106 GLY A N 1
ATOM 796 C CA . GLY A 1 106 ? -2.067 -16.631 2.656 1.00 81.44 106 GLY A CA 1
ATOM 797 C C . GLY A 1 106 ? -0.764 -16.250 1.945 1.00 81.44 106 GLY A C 1
ATOM 798 O O . GLY A 1 106 ? 0.066 -15.492 2.450 1.00 81.44 106 GLY A O 1
ATOM 799 N N . MET A 1 107 ? -0.603 -16.750 0.718 1.00 83.12 107 MET A N 1
ATOM 800 C CA . MET A 1 107 ? 0.491 -16.347 -0.166 1.00 83.12 107 MET A CA 1
ATOM 801 C C . MET A 1 107 ? 0.271 -14.932 -0.709 1.00 83.12 107 MET A C 1
ATOM 803 O O . MET A 1 107 ? -0.736 -14.649 -1.357 1.00 83.12 107 MET A O 1
ATOM 807 N N . LEU A 1 108 ? 1.253 -14.058 -0.494 1.00 84.12 108 LEU A N 1
ATOM 808 C CA . LEU A 1 108 ? 1.262 -12.707 -1.051 1.00 84.12 108 LEU A CA 1
ATOM 809 C C . LEU A 1 108 ? 1.537 -12.744 -2.558 1.00 84.12 108 LEU A C 1
ATOM 811 O O . LEU A 1 108 ? 2.515 -13.358 -2.988 1.00 84.12 108 LEU A O 1
ATOM 815 N N . ARG A 1 109 ? 0.734 -12.011 -3.340 1.00 85.75 109 ARG A N 1
ATOM 816 C CA . ARG A 1 109 ? 1.063 -11.712 -4.740 1.00 85.75 109 ARG A CA 1
ATOM 817 C C . ARG A 1 109 ? 2.227 -10.730 -4.789 1.00 85.75 109 ARG A C 1
ATOM 819 O O . ARG A 1 109 ? 2.180 -9.661 -4.179 1.00 85.75 109 ARG A O 1
ATOM 826 N N . GLN A 1 110 ? 3.280 -11.093 -5.506 1.00 88.44 110 GLN A N 1
ATOM 827 C CA . GLN A 1 110 ? 4.428 -10.231 -5.747 1.00 88.44 110 GLN A CA 1
ATOM 828 C C . GLN A 1 110 ? 4.192 -9.363 -6.984 1.00 88.44 110 GLN A C 1
ATOM 830 O O . GLN A 1 110 ? 3.390 -9.686 -7.855 1.00 88.44 110 GLN A O 1
ATOM 835 N N . PHE A 1 111 ? 4.956 -8.279 -7.114 1.00 88.88 111 PHE A N 1
ATOM 836 C CA . PHE A 1 111 ? 4.877 -7.409 -8.291 1.00 88.88 111 PHE A CA 1
ATOM 837 C C . PHE A 1 111 ? 5.133 -8.164 -9.612 1.00 88.88 111 PHE A C 1
ATOM 839 O O . PHE A 1 111 ? 4.516 -7.872 -10.630 1.00 88.88 111 PHE A O 1
ATOM 846 N N . GLY A 1 112 ? 5.984 -9.197 -9.588 1.00 88.50 112 GLY A N 1
ATOM 847 C CA . GLY A 1 112 ? 6.187 -10.068 -10.746 1.00 88.50 112 GLY A CA 1
ATOM 848 C C . GLY A 1 112 ? 4.947 -10.873 -11.142 1.00 88.50 112 GLY A C 1
ATOM 849 O O . GLY A 1 112 ? 4.716 -11.063 -12.333 1.00 88.50 112 GLY A O 1
ATOM 850 N N . ASP A 1 113 ? 4.127 -11.283 -10.171 1.00 89.44 113 ASP A N 1
ATOM 851 C CA . ASP A 1 113 ? 2.844 -11.935 -10.446 1.00 89.44 113 ASP A CA 1
ATOM 852 C C . ASP A 1 113 ? 1.878 -10.935 -11.092 1.00 89.44 113 ASP A C 1
ATOM 854 O O . ASP A 1 113 ? 1.178 -11.276 -12.040 1.00 89.44 113 ASP A O 1
ATOM 858 N N . MET A 1 114 ? 1.894 -9.673 -10.649 1.00 91.56 114 MET A N 1
ATOM 859 C CA . MET A 1 114 ? 1.072 -8.611 -11.243 1.00 91.56 114 MET A CA 1
ATOM 860 C C . MET A 1 114 ? 1.458 -8.337 -12.701 1.00 91.56 114 MET A C 1
ATOM 862 O O . MET A 1 114 ? 0.577 -8.235 -13.549 1.00 91.56 114 MET A O 1
ATOM 866 N N . LEU A 1 115 ? 2.755 -8.297 -13.028 1.00 91.25 115 LEU A N 1
ATOM 867 C CA . LEU A 1 115 ? 3.213 -8.188 -14.421 1.00 91.25 115 LEU A CA 1
ATOM 868 C C . LEU A 1 115 ? 2.739 -9.371 -15.275 1.00 91.25 115 LEU A C 1
ATOM 870 O O . LEU A 1 115 ? 2.333 -9.188 -16.422 1.00 91.25 115 LEU A O 1
ATOM 874 N N . HIS A 1 116 ? 2.747 -10.581 -14.717 1.00 91.56 116 HIS A N 1
ATOM 875 C CA . HIS A 1 116 ? 2.231 -11.752 -15.414 1.00 91.56 116 HIS A CA 1
ATOM 876 C C . HIS A 1 116 ? 0.721 -11.638 -15.675 1.00 91.56 116 HIS A C 1
ATOM 878 O O . HIS A 1 116 ? 0.288 -11.742 -16.820 1.00 91.56 116 HIS A O 1
ATOM 884 N N . PHE A 1 117 ? -0.075 -11.356 -14.639 1.00 89.06 117 PHE A N 1
ATOM 885 C CA . PHE A 1 117 ? -1.534 -11.281 -14.748 1.00 89.06 117 PHE A CA 1
ATOM 886 C C . PHE A 1 117 ? -2.018 -10.126 -15.627 1.00 89.06 117 PHE A C 1
ATOM 888 O O . PHE A 1 117 ? -2.923 -10.309 -16.435 1.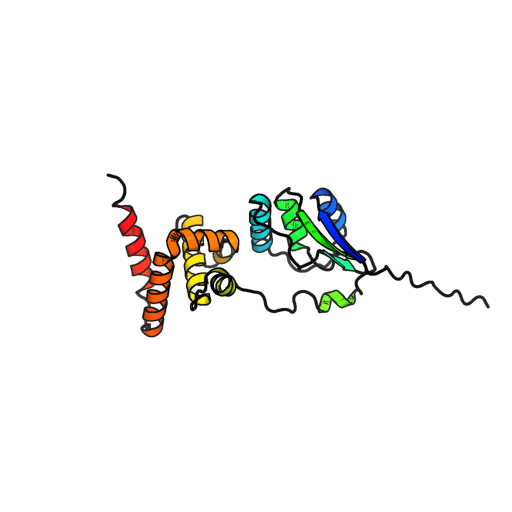00 89.06 117 PHE A O 1
ATOM 895 N N . HIS A 1 118 ? -1.432 -8.938 -15.475 1.00 88.56 118 HIS A N 1
ATOM 896 C CA . HIS A 1 118 ? -1.934 -7.726 -16.120 1.00 88.56 118 HIS A CA 1
ATOM 897 C C . HIS A 1 118 ? -1.298 -7.435 -17.480 1.00 88.56 118 HIS A C 1
ATOM 899 O O . HIS A 1 118 ? -1.861 -6.651 -18.246 1.00 88.56 118 HIS A O 1
ATOM 905 N N . ARG A 1 119 ? -0.117 -7.996 -17.770 1.00 90.94 119 ARG A N 1
ATOM 906 C CA . ARG A 1 119 ? 0.658 -7.700 -18.990 1.00 90.94 119 ARG A CA 1
ATOM 907 C C . ARG A 1 119 ? 1.135 -8.949 -19.738 1.00 90.94 119 ARG A C 1
ATOM 909 O O . ARG A 1 119 ? 1.789 -8.816 -20.765 1.00 90.94 119 ARG A O 1
ATOM 916 N N . GLY A 1 120 ? 0.811 -10.153 -19.259 1.00 91.50 120 GLY A N 1
ATOM 917 C CA . GLY A 1 120 ? 1.184 -11.410 -19.918 1.00 91.50 120 GLY A CA 1
ATOM 918 C C . GLY A 1 120 ? 2.682 -11.722 -19.858 1.00 91.50 120 GLY A C 1
ATOM 919 O O . GLY A 1 120 ? 3.180 -12.536 -20.635 1.00 91.50 120 GLY A O 1
ATOM 920 N N . GLU A 1 121 ? 3.425 -11.078 -18.957 1.00 90.75 121 GLU A N 1
ATOM 921 C CA . GLU A 1 121 ? 4.876 -11.222 -18.897 1.00 90.75 121 GLU A CA 1
ATOM 922 C C . GLU A 1 121 ? 5.285 -12.594 -18.345 1.00 90.75 121 GLU A C 1
ATOM 924 O O . GLU A 1 121 ? 5.021 -12.940 -17.192 1.00 90.75 121 GLU A O 1
ATOM 929 N N . VAL A 1 122 ? 5.985 -13.383 -19.160 1.00 83.81 122 VAL A N 1
ATOM 930 C CA . VAL A 1 122 ? 6.455 -14.731 -18.785 1.00 83.81 122 VAL A CA 1
ATOM 931 C C . VAL A 1 122 ? 7.561 -14.659 -17.724 1.00 83.81 122 VAL A C 1
ATOM 933 O O . VAL A 1 122 ? 7.629 -15.482 -16.816 1.00 83.81 122 VAL A O 1
ATOM 936 N N . ASN A 1 123 ? 8.407 -13.626 -17.788 1.00 82.69 123 ASN A N 1
ATOM 937 C CA . ASN A 1 123 ? 9.538 -13.422 -16.878 1.00 82.69 123 ASN A CA 1
ATOM 938 C C . ASN A 1 123 ? 9.223 -12.432 -15.745 1.00 82.69 123 ASN A C 1
ATOM 940 O O . ASN A 1 123 ? 10.105 -11.678 -15.318 1.00 82.69 123 ASN A O 1
ATOM 944 N N . GLY A 1 124 ? 7.982 -12.436 -15.243 1.00 86.12 124 GLY A N 1
ATOM 945 C CA . GLY A 1 124 ? 7.470 -11.453 -14.283 1.00 86.12 124 GLY A CA 1
ATOM 946 C C . GLY A 1 124 ? 8.370 -11.243 -13.061 1.00 86.12 124 GLY A C 1
ATOM 947 O O . GLY A 1 124 ? 8.629 -10.108 -12.674 1.00 86.12 124 GLY A O 1
ATOM 948 N N . ARG A 1 125 ? 8.957 -12.306 -12.495 1.00 85.44 125 ARG A N 1
ATOM 949 C CA . ARG A 1 125 ? 9.876 -12.190 -11.345 1.00 85.44 125 ARG A CA 1
ATOM 950 C C . ARG A 1 125 ? 11.138 -11.376 -11.657 1.00 85.44 125 ARG A C 1
ATOM 952 O O . ARG A 1 125 ? 11.533 -10.524 -10.863 1.00 85.44 125 ARG A O 1
ATOM 959 N N . THR A 1 126 ? 11.786 -11.648 -12.791 1.00 86.62 126 THR A N 1
ATOM 960 C CA . THR A 1 126 ? 13.004 -10.926 -13.203 1.00 86.62 126 THR A CA 1
ATOM 961 C C . THR A 1 126 ? 12.663 -9.501 -13.609 1.00 86.62 126 THR A C 1
ATOM 963 O O . THR A 1 126 ? 13.332 -8.572 -13.165 1.00 86.62 126 THR A O 1
ATOM 966 N N . LEU A 1 127 ? 11.591 -9.323 -14.383 1.00 89.56 127 LEU A N 1
ATOM 967 C CA . LEU A 1 127 ? 11.110 -8.006 -14.790 1.00 89.56 127 LEU A CA 1
ATOM 968 C C . LEU A 1 127 ? 10.754 -7.146 -13.582 1.00 89.56 127 LEU A C 1
ATOM 970 O O . LEU A 1 127 ? 11.242 -6.028 -13.469 1.00 89.56 127 LEU A O 1
ATOM 974 N N . GLY A 1 128 ? 10.006 -7.692 -12.625 1.00 89.94 128 GLY A N 1
ATOM 975 C CA . GLY A 1 128 ? 9.612 -6.972 -11.421 1.00 89.94 128 GLY A CA 1
ATOM 976 C C . GLY A 1 128 ? 10.807 -6.496 -10.593 1.00 89.94 128 GLY A C 1
ATOM 977 O O . GLY A 1 128 ? 10.789 -5.380 -10.071 1.00 89.94 128 GLY A O 1
ATOM 978 N N . ALA A 1 129 ? 11.877 -7.294 -10.525 1.00 88.38 129 ALA A N 1
ATOM 979 C CA . ALA A 1 129 ? 13.120 -6.895 -9.870 1.00 88.38 129 ALA A CA 1
ATOM 980 C C . ALA A 1 129 ? 13.842 -5.763 -10.622 1.00 88.38 129 ALA A C 1
ATOM 982 O O . ALA A 1 129 ? 14.293 -4.809 -9.988 1.00 88.38 129 ALA A O 1
ATOM 983 N N . VAL A 1 130 ? 13.927 -5.841 -11.957 1.00 89.75 130 VAL A N 1
ATOM 984 C CA . VAL A 1 130 ? 14.555 -4.799 -12.789 1.00 89.75 130 VAL A CA 1
ATOM 985 C C . VAL A 1 130 ? 13.776 -3.486 -12.692 1.00 89.75 130 VAL A C 1
ATOM 987 O O . VAL A 1 130 ? 14.376 -2.452 -12.409 1.00 89.75 130 VAL A O 1
ATOM 990 N N . VAL A 1 131 ? 12.452 -3.528 -12.855 1.00 91.75 131 VAL A N 1
ATOM 991 C CA . VAL A 1 131 ? 11.569 -2.3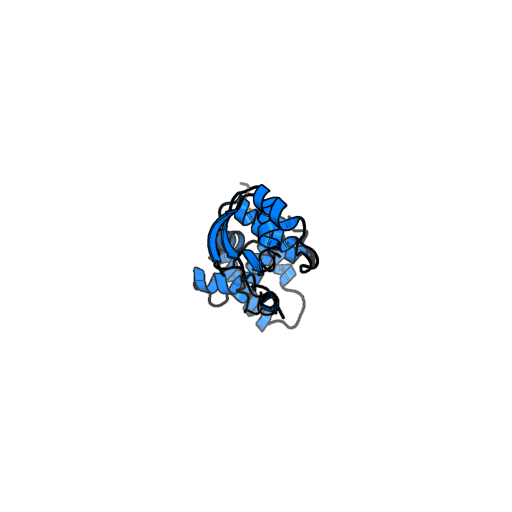55 -12.748 1.00 91.75 131 VAL A CA 1
ATOM 992 C C . VAL A 1 131 ? 11.720 -1.703 -11.377 1.00 91.75 131 VAL A C 1
ATOM 994 O O . VAL A 1 131 ? 11.982 -0.507 -11.295 1.00 91.75 131 VAL A O 1
ATOM 997 N N . SER A 1 132 ? 11.649 -2.490 -10.298 1.00 89.88 132 SER A N 1
ATOM 998 C CA . SER A 1 132 ? 11.794 -1.966 -8.934 1.00 89.88 132 SER A CA 1
ATOM 999 C C . SER A 1 132 ? 13.158 -1.312 -8.713 1.00 89.88 132 SER A C 1
ATOM 1001 O O . SER A 1 132 ? 13.232 -0.233 -8.134 1.00 89.88 132 SER A O 1
ATOM 1003 N N . PHE A 1 133 ? 14.239 -1.942 -9.184 1.00 88.06 133 PHE A N 1
ATOM 1004 C CA . PHE A 1 133 ? 15.590 -1.398 -9.055 1.00 88.06 133 PHE A CA 1
ATOM 1005 C C . PHE A 1 133 ? 15.731 -0.059 -9.780 1.00 88.06 133 PHE A C 1
ATOM 1007 O O . PHE A 1 133 ? 16.198 0.915 -9.191 1.00 88.06 133 PHE A O 1
ATOM 1014 N N . VAL A 1 134 ? 15.302 -0.002 -11.041 1.00 88.81 134 VAL A N 1
ATOM 1015 C CA . VAL A 1 134 ? 15.396 1.209 -11.861 1.00 88.81 134 VAL A CA 1
ATOM 1016 C C . VAL A 1 134 ? 14.504 2.314 -11.287 1.00 88.81 134 VAL A C 1
ATOM 1018 O O . VAL A 1 134 ? 14.940 3.459 -11.210 1.00 88.81 134 VAL A O 1
ATOM 1021 N N . TYR A 1 135 ? 13.311 1.979 -10.791 1.00 90.38 135 TYR A N 1
ATOM 1022 C CA . TYR A 1 135 ? 12.427 2.932 -10.120 1.00 90.38 135 TYR A CA 1
ATOM 1023 C C . TYR A 1 135 ? 13.100 3.566 -8.897 1.00 90.38 135 TYR A C 1
ATOM 1025 O O . TYR A 1 135 ? 13.168 4.787 -8.792 1.00 90.38 135 TYR A O 1
ATOM 1033 N N . ILE A 1 136 ? 13.660 2.747 -7.998 1.00 87.38 136 ILE A N 1
ATOM 1034 C CA . ILE A 1 136 ? 14.365 3.239 -6.803 1.00 87.38 136 ILE A CA 1
ATOM 1035 C C . ILE A 1 136 ? 15.569 4.088 -7.207 1.00 87.38 136 ILE A C 1
ATOM 1037 O O . ILE A 1 136 ? 15.807 5.138 -6.617 1.00 87.38 136 ILE A O 1
ATOM 1041 N N . TRP A 1 137 ? 16.320 3.653 -8.220 1.00 86.50 137 TRP A N 1
ATOM 1042 C CA . TRP A 1 137 ? 17.457 4.406 -8.737 1.00 86.50 137 TRP A CA 1
ATOM 1043 C C . TRP A 1 137 ? 17.048 5.812 -9.181 1.00 86.50 137 TRP A C 1
ATOM 1045 O O . TRP A 1 137 ? 17.721 6.778 -8.830 1.00 86.50 137 TRP A O 1
ATOM 1055 N N . HIS A 1 138 ? 15.942 5.941 -9.918 1.00 84.38 138 HIS A N 1
ATOM 1056 C CA . HIS A 1 138 ? 15.422 7.243 -10.334 1.00 84.38 138 HIS A CA 1
ATOM 1057 C C . HIS A 1 138 ? 14.892 8.061 -9.157 1.00 84.38 138 HIS A C 1
ATOM 1059 O O . HIS A 1 138 ? 15.257 9.226 -9.033 1.00 84.38 138 HIS A O 1
ATOM 1065 N N . ALA A 1 139 ? 14.097 7.452 -8.275 1.00 83.69 139 ALA A N 1
ATOM 1066 C CA . ALA A 1 139 ? 13.516 8.122 -7.114 1.00 83.69 139 ALA A CA 1
ATOM 1067 C C . ALA A 1 139 ? 14.572 8.651 -6.129 1.00 83.69 139 ALA A C 1
ATOM 1069 O O . ALA A 1 139 ? 14.314 9.605 -5.402 1.00 83.69 139 ALA A O 1
ATOM 1070 N N . LEU A 1 140 ? 15.755 8.032 -6.096 1.00 82.69 140 LEU A N 1
ATOM 1071 C CA . LEU A 1 140 ? 16.868 8.420 -5.228 1.00 82.69 140 LEU A CA 1
ATOM 1072 C C . LEU A 1 140 ? 18.006 9.124 -5.972 1.00 82.69 140 LEU A C 1
ATOM 1074 O O . LEU A 1 140 ? 19.094 9.252 -5.413 1.00 82.69 140 LEU A O 1
ATOM 1078 N N . GLU A 1 141 ? 17.799 9.522 -7.230 1.00 83.00 141 GLU A N 1
ATOM 1079 C CA . GLU A 1 141 ? 18.812 10.190 -8.061 1.00 83.00 141 GLU A CA 1
ATOM 1080 C C . GLU A 1 141 ? 20.163 9.440 -8.105 1.00 83.00 141 GLU A C 1
ATOM 1082 O O . GLU A 1 141 ? 21.240 10.026 -8.190 1.00 83.00 141 GLU A O 1
ATOM 1087 N N . GLY A 1 142 ? 20.115 8.107 -8.046 1.00 77.00 142 GLY A N 1
ATOM 1088 C CA . GLY A 1 142 ? 21.289 7.234 -8.037 1.00 77.00 142 GLY A CA 1
ATOM 1089 C C . GLY A 1 142 ? 21.910 6.968 -6.661 1.00 77.00 142 GLY A C 1
ATOM 1090 O O . GLY A 1 142 ? 22.844 6.171 -6.577 1.00 77.00 142 GLY A O 1
ATOM 1091 N N . ASN A 1 143 ? 21.386 7.531 -5.567 1.00 81.50 143 ASN A N 1
ATOM 1092 C CA . ASN A 1 143 ? 21.824 7.231 -4.195 1.00 81.50 143 ASN A CA 1
ATOM 1093 C C . ASN A 1 143 ? 21.217 5.911 -3.669 1.00 81.50 143 ASN A C 1
ATOM 1095 O O . ASN A 1 143 ? 20.578 5.858 -2.616 1.00 81.50 143 ASN A O 1
ATOM 1099 N N . TYR A 1 144 ? 21.391 4.829 -4.431 1.00 79.00 144 TYR A N 1
ATOM 1100 C CA . TYR A 1 144 ? 20.905 3.498 -4.075 1.00 79.00 144 TYR A CA 1
ATOM 1101 C C . TYR A 1 144 ? 21.745 2.887 -2.943 1.00 79.00 144 TYR A C 1
ATOM 1103 O O . TYR A 1 144 ? 22.971 2.80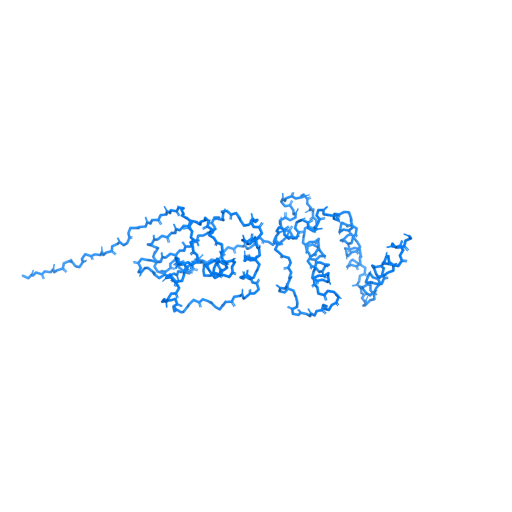5 -3.035 1.00 79.00 144 TYR A O 1
ATOM 1111 N N . ARG A 1 145 ? 21.078 2.391 -1.894 1.00 76.88 145 ARG A N 1
ATOM 1112 C CA . ARG A 1 145 ? 21.700 1.665 -0.770 1.00 76.88 145 ARG A CA 1
ATOM 1113 C C . ARG A 1 145 ? 20.962 0.354 -0.482 1.00 76.88 145 ARG A C 1
ATOM 1115 O O . ARG A 1 145 ? 19.780 0.248 -0.809 1.00 76.88 145 ARG A O 1
ATOM 1122 N N . PRO A 1 146 ? 21.597 -0.653 0.142 1.00 70.75 146 PRO A N 1
ATOM 1123 C CA . PRO A 1 146 ? 20.968 -1.955 0.379 1.00 70.75 146 PRO A CA 1
ATOM 1124 C C . PRO A 1 146 ? 19.657 -1.931 1.176 1.00 70.75 146 PRO A C 1
ATOM 1126 O O . PRO A 1 146 ? 18.905 -2.889 1.098 1.00 70.75 146 PRO A O 1
ATOM 1129 N N . ASP A 1 147 ? 19.357 -0.876 1.930 1.00 74.69 147 ASP A N 1
ATOM 1130 C CA . ASP A 1 147 ? 18.122 -0.680 2.700 1.00 74.69 147 ASP A CA 1
ATOM 1131 C C . ASP A 1 147 ? 17.013 0.059 1.919 1.00 74.69 147 ASP A C 1
ATOM 1133 O O . ASP A 1 147 ? 15.845 0.056 2.324 1.00 74.69 147 ASP A O 1
ATOM 1137 N N . THR A 1 148 ? 17.347 0.629 0.757 1.00 76.81 148 THR A N 1
ATOM 1138 C CA . THR A 1 148 ? 16.443 1.464 -0.056 1.00 76.81 148 THR A CA 1
ATOM 1139 C C . THR A 1 148 ? 15.375 0.691 -0.822 1.00 76.81 148 THR A C 1
ATOM 1141 O O . THR A 1 148 ? 14.443 1.301 -1.338 1.00 76.81 148 THR A O 1
ATOM 1144 N N . TRP A 1 149 ? 15.406 -0.648 -0.828 1.00 69.75 149 TRP A N 1
ATOM 1145 C CA . TRP A 1 149 ? 14.334 -1.472 -1.414 1.00 69.75 149 TRP A CA 1
ATOM 1146 C C . TRP A 1 149 ? 12.947 -1.163 -0.826 1.00 69.75 149 TRP A C 1
ATOM 1148 O O . TRP A 1 149 ? 11.923 -1.372 -1.478 1.00 69.75 149 TRP A O 1
ATOM 1158 N N . ARG A 1 150 ? 12.898 -0.604 0.392 1.00 72.00 150 ARG A N 1
ATOM 1159 C CA . ARG A 1 150 ? 11.669 -0.124 1.044 1.00 72.00 150 ARG A CA 1
ATOM 1160 C C . ARG A 1 150 ? 11.022 1.063 0.323 1.00 72.00 150 ARG A C 1
ATOM 1162 O O . ARG A 1 150 ? 9.815 1.247 0.458 1.00 72.00 150 ARG A O 1
ATOM 1169 N N . ALA A 1 151 ? 11.800 1.830 -0.438 1.00 79.25 151 ALA A N 1
ATOM 1170 C CA . ALA A 1 151 ? 11.351 2.948 -1.266 1.00 79.25 151 ALA A CA 1
ATOM 1171 C C . ALA A 1 151 ? 10.889 2.513 -2.668 1.00 79.25 151 ALA A C 1
ATOM 1173 O O . ALA A 1 151 ? 10.610 3.361 -3.509 1.00 79.25 151 ALA A O 1
ATOM 1174 N N . GLY A 1 152 ? 10.799 1.202 -2.925 1.00 85.31 152 GLY A N 1
ATOM 1175 C CA . GLY A 1 152 ? 10.286 0.685 -4.190 1.00 85.31 152 GLY A CA 1
ATOM 1176 C C . GLY A 1 152 ? 8.868 1.170 -4.518 1.00 85.31 152 GLY A C 1
ATOM 1177 O O . GLY A 1 152 ? 8.151 1.651 -3.626 1.00 85.31 152 GLY A O 1
ATOM 1178 N N . PRO A 1 153 ? 8.443 0.992 -5.777 1.00 91.19 153 PRO A N 1
ATOM 1179 C CA . PRO A 1 153 ? 7.157 1.487 -6.244 1.00 91.19 153 PRO A CA 1
ATOM 1180 C C . PRO A 1 153 ? 5.986 0.787 -5.535 1.00 91.19 153 PRO A C 1
ATOM 1182 O O . PRO A 1 153 ? 6.142 -0.307 -4.964 1.00 91.19 153 PRO A O 1
ATOM 1185 N N . THR A 1 154 ? 4.816 1.419 -5.542 1.00 92.12 154 THR A N 1
ATOM 1186 C CA . THR A 1 154 ? 3.530 0.726 -5.380 1.00 92.12 154 THR A CA 1
ATOM 1187 C C . THR A 1 154 ? 3.267 -0.168 -6.597 1.00 92.12 154 THR A C 1
ATOM 1189 O O . THR A 1 154 ? 4.024 -0.140 -7.570 1.00 92.12 154 THR A O 1
ATOM 1192 N N . THR A 1 155 ? 2.239 -1.018 -6.550 1.00 90.81 155 THR A N 1
ATOM 1193 C CA . THR A 1 155 ? 1.912 -1.860 -7.713 1.00 90.81 155 THR A CA 1
ATOM 1194 C C . THR A 1 155 ? 1.581 -0.998 -8.925 1.00 90.81 155 THR A C 1
ATOM 1196 O O . THR A 1 155 ? 2.142 -1.228 -9.991 1.00 90.81 155 THR A O 1
ATOM 1199 N N . GLU A 1 156 ? 0.752 0.029 -8.746 1.00 91.62 156 GLU A N 1
ATOM 1200 C CA . GLU A 1 156 ? 0.339 0.918 -9.832 1.00 91.62 156 GLU A CA 1
ATOM 1201 C C . GLU A 1 156 ? 1.489 1.799 -10.326 1.00 91.62 156 GLU A C 1
ATOM 1203 O O . GLU A 1 156 ? 1.707 1.883 -11.531 1.00 91.62 156 GLU A O 1
ATOM 1208 N N . GLU A 1 157 ? 2.309 2.358 -9.425 1.00 93.12 157 GLU A N 1
ATOM 1209 C CA . GLU A 1 157 ? 3.542 3.065 -9.811 1.00 93.12 157 GLU A CA 1
ATOM 1210 C C . GLU A 1 157 ? 4.456 2.161 -10.652 1.00 93.12 157 GLU A C 1
ATOM 1212 O O . GLU A 1 157 ? 5.012 2.585 -11.662 1.00 93.12 157 GLU A O 1
ATOM 1217 N N . GLY A 1 158 ? 4.607 0.897 -10.248 1.00 92.81 158 GLY A N 1
ATOM 1218 C CA . GLY A 1 158 ? 5.455 -0.065 -10.938 1.00 92.81 158 GLY A CA 1
ATOM 1219 C C . GLY A 1 158 ? 4.897 -0.471 -12.299 1.00 92.81 158 GLY A C 1
ATOM 1220 O O . GLY A 1 158 ? 5.670 -0.582 -13.250 1.00 92.81 158 GLY A O 1
ATOM 1221 N N . LEU A 1 159 ? 3.584 -0.702 -12.402 1.00 93.44 159 LEU A N 1
ATOM 1222 C CA . LEU A 1 159 ? 2.921 -1.039 -13.664 1.00 93.44 159 LEU A CA 1
ATOM 1223 C C . LEU A 1 159 ? 2.983 0.139 -14.638 1.00 93.44 159 LEU A C 1
ATOM 1225 O O . LEU A 1 159 ? 3.418 -0.050 -15.768 1.00 93.44 159 LEU A O 1
ATOM 1229 N N . ALA A 1 160 ? 2.654 1.351 -14.186 1.00 93.25 160 ALA A N 1
ATOM 1230 C CA . ALA A 1 160 ? 2.758 2.558 -15.003 1.00 93.25 160 ALA A CA 1
ATOM 1231 C C . ALA A 1 160 ? 4.200 2.797 -15.473 1.00 93.25 160 ALA A C 1
ATOM 1233 O O . ALA A 1 160 ? 4.439 3.076 -16.648 1.00 93.25 160 ALA A O 1
ATOM 1234 N N . PHE A 1 161 ? 5.176 2.621 -14.576 1.00 93.38 161 PHE A N 1
ATOM 1235 C CA . PHE A 1 161 ? 6.586 2.763 -14.926 1.00 93.38 161 PHE A CA 1
ATOM 1236 C C . PHE A 1 161 ? 7.044 1.700 -15.928 1.00 93.38 161 PHE A C 1
ATOM 1238 O O . PHE A 1 161 ? 7.795 2.010 -16.852 1.00 93.38 161 PHE A O 1
ATOM 1245 N N . PHE A 1 162 ? 6.579 0.456 -15.778 1.00 94.06 162 PHE A N 1
ATOM 1246 C CA . PHE A 1 162 ? 6.825 -0.600 -16.754 1.00 94.06 162 PHE A CA 1
ATOM 1247 C C . PHE A 1 162 ? 6.228 -0.249 -18.120 1.00 94.06 162 PHE A C 1
ATOM 1249 O O . PHE A 1 162 ? 6.935 -0.350 -19.119 1.00 94.06 162 PHE A O 1
ATOM 1256 N N . ASP A 1 163 ? 4.974 0.201 -18.162 1.00 93.81 163 ASP A N 1
ATOM 1257 C CA . ASP A 1 163 ? 4.256 0.502 -19.403 1.00 93.81 163 ASP A CA 1
ATOM 1258 C C . ASP A 1 163 ? 4.919 1.637 -20.199 1.00 93.81 163 ASP A C 1
ATOM 1260 O O . ASP A 1 163 ? 5.015 1.548 -21.423 1.00 93.81 163 ASP A O 1
ATOM 1264 N N . GLU A 1 164 ? 5.466 2.655 -19.525 1.00 92.69 164 GLU A N 1
ATOM 1265 C CA . GLU A 1 164 ? 6.197 3.756 -20.173 1.00 92.69 164 GLU A CA 1
ATOM 1266 C C . GLU A 1 164 ? 7.416 3.258 -20.975 1.00 92.69 164 GLU A C 1
ATOM 1268 O O . GLU A 1 164 ? 7.784 3.845 -21.994 1.00 92.69 164 GLU A O 1
ATOM 1273 N N . LYS A 1 165 ? 8.078 2.182 -20.518 1.00 90.25 165 LYS A N 1
ATOM 1274 C CA . LYS A 1 165 ? 9.378 1.725 -21.054 1.00 90.25 165 LYS A CA 1
ATOM 1275 C C . LYS A 1 165 ? 9.452 0.209 -21.223 1.00 90.25 165 LYS A C 1
ATOM 1277 O O . LYS A 1 165 ? 10.512 -0.389 -21.018 1.00 90.25 165 LYS A O 1
ATOM 1282 N N . ALA A 1 166 ? 8.341 -0.414 -21.609 1.00 90.69 166 ALA A N 1
ATOM 1283 C CA . ALA A 1 166 ? 8.185 -1.868 -21.584 1.00 90.69 166 ALA A CA 1
ATOM 1284 C C . ALA A 1 166 ? 9.287 -2.600 -22.369 1.00 90.69 166 ALA A C 1
ATOM 1286 O O . ALA A 1 166 ? 9.902 -3.532 -21.848 1.00 90.69 166 ALA A O 1
ATOM 1287 N N . GLU A 1 167 ? 9.611 -2.139 -23.583 1.00 89.56 167 GLU A N 1
ATOM 1288 C CA . GLU A 1 167 ? 10.663 -2.753 -24.407 1.00 89.56 167 GLU A CA 1
ATOM 1289 C C . GLU A 1 167 ? 12.046 -2.681 -23.757 1.00 89.56 167 GLU A C 1
ATOM 1291 O O . GLU A 1 167 ? 12.762 -3.682 -23.720 1.00 89.56 167 GLU A O 1
ATOM 1296 N N . LEU A 1 168 ? 12.394 -1.545 -23.149 1.00 88.69 168 LEU A N 1
ATOM 1297 C CA . LEU A 1 168 ? 13.665 -1.391 -22.444 1.00 88.69 168 LEU A CA 1
ATOM 1298 C C . LEU A 1 168 ? 13.763 -2.362 -21.259 1.00 88.69 168 LEU A C 1
ATOM 1300 O O . LEU A 1 168 ? 14.810 -2.97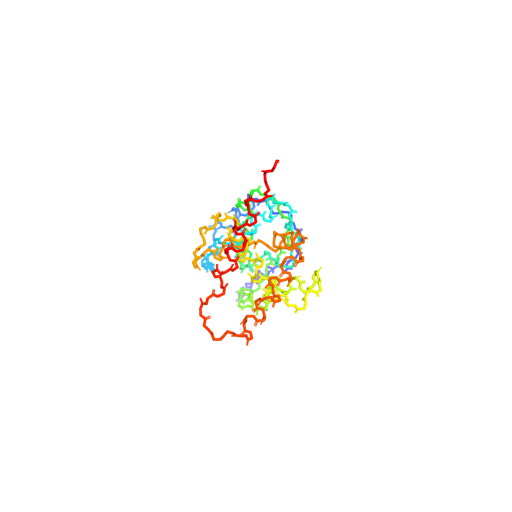1 -21.036 1.00 88.69 168 LEU A O 1
ATOM 1304 N N . PHE A 1 169 ? 12.675 -2.543 -20.504 1.00 91.81 169 PHE A N 1
ATOM 1305 C CA . PHE A 1 169 ? 12.644 -3.503 -19.399 1.00 91.81 169 PHE A CA 1
ATOM 1306 C C . PHE A 1 169 ? 12.723 -4.950 -19.876 1.00 91.81 169 PHE A C 1
ATOM 1308 O O . PHE A 1 169 ? 13.440 -5.749 -19.267 1.00 91.81 169 PHE A O 1
ATOM 1315 N N . ARG A 1 170 ? 12.048 -5.287 -20.979 1.00 89.94 170 ARG A N 1
ATOM 1316 C CA . ARG A 1 170 ? 12.130 -6.609 -21.614 1.00 89.94 170 ARG A CA 1
ATOM 1317 C C . ARG A 1 170 ? 13.546 -6.906 -22.087 1.00 89.94 170 ARG A C 1
ATOM 1319 O O . ARG A 1 170 ? 14.075 -7.976 -21.788 1.00 89.94 170 ARG A O 1
ATOM 1326 N N . GLU A 1 171 ? 14.193 -5.959 -22.759 1.00 86.81 171 GLU A N 1
ATOM 1327 C CA . GLU A 1 171 ? 15.598 -6.070 -23.153 1.00 86.81 171 GLU A CA 1
ATOM 1328 C C . GLU A 1 171 ? 16.511 -6.246 -21.943 1.00 86.81 171 GLU A C 1
ATOM 1330 O O . GLU A 1 171 ? 17.300 -7.190 -21.905 1.00 86.81 171 GLU A O 1
ATOM 1335 N N . ALA A 1 172 ? 16.374 -5.399 -20.923 1.00 85.62 172 ALA A N 1
ATOM 1336 C CA . ALA A 1 172 ? 17.166 -5.497 -19.703 1.00 85.62 172 ALA A CA 1
ATOM 1337 C C . ALA A 1 172 ? 16.978 -6.854 -19.004 1.00 85.62 172 ALA A C 1
ATOM 1339 O O . ALA A 1 172 ? 17.955 -7.464 -18.572 1.00 85.62 172 ALA A O 1
ATOM 1340 N N . ALA A 1 173 ? 15.753 -7.378 -18.936 1.00 85.00 173 ALA A N 1
ATOM 1341 C CA . ALA A 1 173 ? 15.486 -8.695 -18.366 1.00 85.00 173 ALA A CA 1
ATOM 1342 C C . ALA A 1 173 ? 16.103 -9.832 -19.196 1.00 85.00 173 ALA A C 1
ATOM 1344 O O . ALA A 1 173 ? 16.668 -10.758 -18.609 1.00 85.00 173 ALA A O 1
ATOM 1345 N N . ARG A 1 174 ? 16.064 -9.748 -20.536 1.00 84.12 174 ARG A N 1
ATOM 1346 C CA . ARG A 1 174 ? 16.774 -10.685 -21.428 1.00 84.12 174 ARG A CA 1
ATOM 1347 C C . ARG A 1 174 ? 18.279 -10.658 -21.163 1.00 84.12 174 ARG A C 1
ATOM 1349 O O . ARG A 1 174 ? 18.883 -11.714 -20.986 1.00 84.12 174 ARG A O 1
ATOM 1356 N N . TRP A 1 175 ? 18.865 -9.467 -21.045 1.00 81.06 175 TRP A N 1
ATOM 1357 C CA . TRP A 1 175 ? 20.274 -9.299 -20.687 1.00 81.06 175 TRP A CA 1
ATOM 1358 C C . TRP A 1 175 ? 20.594 -9.891 -19.316 1.00 81.06 175 TRP A C 1
ATOM 1360 O O . TRP A 1 175 ? 21.568 -10.624 -19.191 1.00 81.06 175 TRP A O 1
ATOM 1370 N N . VAL A 1 176 ? 19.777 -9.639 -18.290 1.00 79.75 176 VAL A N 1
ATOM 1371 C CA . VAL A 1 176 ? 19.985 -10.221 -16.954 1.00 79.75 176 VAL A CA 1
ATOM 1372 C C . VAL A 1 176 ? 19.887 -11.744 -16.993 1.00 79.75 176 VAL A C 1
ATOM 1374 O O . VAL A 1 176 ? 20.680 -12.403 -16.329 1.00 79.75 176 VAL A O 1
ATOM 1377 N N . ALA A 1 177 ? 18.958 -12.318 -17.758 1.00 73.19 177 ALA A N 1
ATOM 1378 C CA . ALA A 1 177 ? 18.841 -13.767 -17.908 1.00 73.19 177 ALA A CA 1
ATOM 1379 C C . ALA A 1 177 ? 20.069 -14.370 -18.612 1.00 73.19 177 ALA A C 1
ATOM 1381 O O . ALA A 1 177 ? 20.634 -15.344 -18.118 1.00 73.19 177 ALA A O 1
ATOM 1382 N N . MET A 1 178 ? 20.532 -13.744 -19.699 1.00 70.44 178 MET A N 1
ATOM 1383 C CA . MET A 1 178 ? 21.751 -14.140 -20.409 1.00 70.44 178 MET A CA 1
ATOM 1384 C C . MET A 1 178 ? 22.984 -14.032 -19.507 1.00 70.44 178 MET A C 1
ATOM 1386 O O . MET A 1 178 ? 23.782 -14.960 -19.432 1.00 70.44 178 MET A O 1
ATOM 1390 N N . VAL A 1 179 ? 23.119 -12.921 -18.777 1.00 65.12 179 VAL A N 1
ATOM 1391 C CA . VAL A 1 179 ? 24.234 -12.690 -17.857 1.00 65.12 179 VAL A CA 1
ATOM 1392 C C . VAL A 1 179 ? 24.175 -13.666 -16.694 1.00 65.12 179 VAL A C 1
ATOM 1394 O O . VAL A 1 179 ? 25.202 -14.250 -16.412 1.00 65.12 179 VAL A O 1
ATOM 1397 N N . LYS A 1 180 ? 23.020 -13.920 -16.063 1.00 58.84 180 LYS A N 1
ATOM 1398 C CA . LYS A 1 180 ? 22.885 -14.935 -14.998 1.00 58.84 180 LYS A CA 1
ATOM 1399 C C . LYS A 1 180 ? 23.239 -16.340 -15.483 1.00 58.84 180 LYS A C 1
ATOM 1401 O O . LYS A 1 180 ? 23.862 -17.078 -14.732 1.00 58.84 180 LYS A O 1
ATOM 1406 N N . GLY A 1 181 ? 22.878 -16.688 -16.719 1.00 50.00 181 GLY A N 1
ATOM 1407 C CA . GLY A 1 181 ? 23.312 -17.936 -17.354 1.00 50.00 181 GLY A CA 1
ATOM 1408 C C . GLY A 1 181 ? 24.816 -17.974 -17.653 1.00 50.00 181 GLY A C 1
ATOM 1409 O O . GLY A 1 181 ? 25.407 -19.046 -17.670 1.00 50.00 181 GLY A O 1
ATOM 1410 N N . ALA A 1 182 ? 25.441 -16.810 -17.841 1.00 44.19 182 ALA A N 1
ATOM 1411 C CA . ALA A 1 182 ? 26.864 -16.655 -18.136 1.00 44.19 182 ALA A CA 1
ATOM 1412 C C . ALA A 1 182 ? 27.737 -16.298 -16.910 1.00 44.19 182 ALA A C 1
ATOM 1414 O O . ALA A 1 182 ? 28.958 -16.217 -17.039 1.00 44.19 182 ALA A O 1
ATOM 1415 N N . TRP A 1 183 ? 27.160 -16.050 -15.726 1.00 39.53 183 TRP A N 1
ATOM 1416 C CA . TRP A 1 183 ? 27.884 -15.458 -14.595 1.00 39.53 183 TRP A CA 1
ATOM 1417 C C . TRP A 1 183 ? 28.411 -16.480 -13.593 1.00 39.53 183 TRP A C 1
ATOM 1419 O O . TRP A 1 183 ? 27.803 -16.776 -12.566 1.00 39.53 183 TRP A O 1
ATOM 1429 N N . CYS A 1 184 ? 29.656 -16.863 -13.852 1.00 34.78 184 CYS A N 1
ATOM 1430 C CA . CYS A 1 184 ? 30.750 -16.663 -12.907 1.00 34.78 184 CYS A CA 1
ATOM 1431 C C . CYS A 1 184 ? 31.299 -15.215 -13.070 1.00 34.78 184 CYS A C 1
ATOM 1433 O O . CYS A 1 184 ? 31.891 -14.920 -14.101 1.00 34.78 184 CYS A O 1
ATOM 1435 N N . GLY A 1 185 ? 31.177 -14.311 -12.079 1.00 37.19 185 GLY A N 1
ATOM 1436 C CA . GLY A 1 185 ? 32.141 -13.192 -11.892 1.00 37.19 185 GLY A CA 1
ATOM 1437 C C . GLY A 1 185 ? 31.745 -11.725 -12.212 1.00 37.19 185 GLY A C 1
ATOM 1438 O O . GLY A 1 185 ? 31.223 -11.382 -13.263 1.00 37.19 185 GLY A O 1
ATOM 1439 N N . THR A 1 186 ? 32.150 -10.811 -11.322 1.00 40.12 186 THR A N 1
ATOM 1440 C CA . THR A 1 186 ? 31.567 -9.521 -10.876 1.00 40.12 186 THR A CA 1
ATOM 1441 C C . THR A 1 186 ? 31.524 -8.249 -11.770 1.00 40.12 186 THR A C 1
ATOM 1443 O O . THR A 1 186 ? 31.426 -7.147 -11.236 1.00 40.12 186 THR A O 1
ATOM 1446 N N . SER A 1 187 ? 31.534 -8.301 -13.111 1.00 48.00 187 SER A N 1
ATOM 1447 C CA . SER A 1 187 ? 31.785 -7.083 -13.940 1.00 48.00 187 SER A CA 1
ATOM 1448 C C . SER A 1 187 ? 30.609 -6.441 -14.724 1.00 48.00 187 SER A C 1
ATOM 1450 O O . SER A 1 187 ? 30.748 -5.330 -15.243 1.00 48.00 187 SER A O 1
ATOM 1452 N N . ALA A 1 188 ? 29.437 -7.080 -14.826 1.00 46.59 188 ALA A N 1
ATOM 1453 C CA . ALA A 1 188 ? 28.376 -6.679 -15.768 1.00 46.59 188 ALA A CA 1
ATOM 1454 C C . ALA A 1 188 ? 27.444 -5.540 -15.293 1.00 46.59 188 ALA A C 1
ATOM 1456 O O . ALA A 1 188 ? 27.074 -4.679 -16.094 1.00 46.59 188 ALA A O 1
ATOM 1457 N N . LEU A 1 189 ? 27.103 -5.479 -13.998 1.00 42.38 189 LEU A N 1
ATOM 1458 C CA . LEU A 1 189 ? 26.208 -4.443 -13.448 1.00 42.38 189 LEU A CA 1
ATOM 1459 C C . LEU A 1 189 ? 26.787 -3.030 -13.656 1.00 42.38 189 LEU A C 1
ATOM 1461 O O . LEU A 1 189 ? 26.079 -2.094 -14.022 1.00 42.38 189 LEU A O 1
ATOM 1465 N N . TRP A 1 190 ? 28.110 -2.907 -13.525 1.00 45.47 190 TRP A N 1
ATOM 1466 C CA . TRP A 1 190 ? 28.844 -1.659 -13.737 1.00 45.47 190 TRP A CA 1
ATOM 1467 C C . TRP A 1 190 ? 28.812 -1.193 -15.201 1.00 45.47 190 TRP A C 1
ATOM 1469 O O . TRP A 1 190 ? 28.806 0.006 -15.473 1.00 45.47 190 TRP A O 1
ATOM 1479 N N . ARG A 1 191 ? 28.743 -2.121 -16.167 1.00 48.09 191 ARG A N 1
ATOM 1480 C CA . ARG A 1 191 ? 28.613 -1.784 -17.595 1.00 48.09 191 ARG A CA 1
ATOM 1481 C C . ARG A 1 191 ? 27.209 -1.288 -17.949 1.00 48.09 191 ARG A C 1
ATOM 1483 O O . ARG A 1 191 ? 27.105 -0.346 -18.730 1.00 48.09 191 ARG A O 1
ATOM 1490 N N . PHE A 1 192 ? 26.160 -1.857 -17.352 1.00 51.88 192 PHE A N 1
ATOM 1491 C CA . PHE A 1 192 ? 24.773 -1.420 -17.564 1.00 51.88 192 PHE A CA 1
ATOM 1492 C C . PHE A 1 192 ? 24.529 -0.001 -17.028 1.00 51.88 192 PHE A C 1
ATOM 1494 O O . PHE A 1 192 ? 24.053 0.864 -17.763 1.00 51.88 192 PHE A O 1
ATOM 1501 N N . VAL A 1 193 ? 24.976 0.283 -15.799 1.00 52.25 193 VAL A N 1
ATOM 1502 C CA . VAL A 1 193 ? 24.915 1.636 -15.212 1.00 52.25 193 VAL A CA 1
ATOM 1503 C C . VAL A 1 193 ? 25.665 2.656 -16.085 1.00 52.25 193 VAL A C 1
ATOM 1505 O O . VAL A 1 193 ? 25.197 3.776 -16.287 1.00 52.25 193 VAL A O 1
ATOM 1508 N N . ARG A 1 194 ? 26.794 2.257 -16.690 1.00 49.16 194 ARG A N 1
ATOM 1509 C CA . ARG A 1 194 ? 27.593 3.107 -17.590 1.00 49.16 194 ARG A CA 1
ATOM 1510 C C . ARG A 1 194 ? 26.971 3.307 -18.980 1.00 49.16 194 ARG A C 1
ATOM 1512 O O . ARG A 1 194 ? 27.290 4.285 -19.653 1.00 49.16 194 ARG A O 1
ATOM 1519 N N . HIS A 1 195 ? 26.115 2.393 -19.430 1.00 59.62 195 HIS A N 1
ATOM 1520 C CA . HIS A 1 195 ? 25.360 2.545 -20.675 1.00 59.62 195 HIS A CA 1
ATOM 1521 C C . HIS A 1 195 ? 24.214 3.547 -20.495 1.00 59.62 195 HIS A C 1
ATOM 1523 O O . HIS A 1 195 ? 24.077 4.475 -21.291 1.00 59.62 195 HIS A O 1
ATOM 1529 N N . LEU A 1 196 ? 23.468 3.432 -19.391 1.00 52.78 196 LEU A N 1
ATOM 1530 C CA . LEU A 1 196 ? 22.398 4.372 -19.052 1.00 52.78 196 LEU A CA 1
ATOM 1531 C C . LEU A 1 196 ? 22.922 5.801 -18.835 1.00 52.78 196 LEU A C 1
ATOM 1533 O O . LEU A 1 196 ? 22.279 6.759 -19.257 1.00 52.78 196 LEU A O 1
ATOM 1537 N N . SER A 1 197 ? 24.118 5.967 -18.257 1.00 50.78 197 SER A N 1
ATOM 1538 C CA . SER A 1 197 ? 24.712 7.297 -18.059 1.00 50.78 197 SER A CA 1
ATOM 1539 C C . SER A 1 197 ? 25.226 7.957 -19.346 1.00 50.78 197 SER A C 1
ATOM 1541 O O . SER A 1 197 ? 25.225 9.182 -19.441 1.00 50.78 197 SER A O 1
ATOM 1543 N N . ARG A 1 198 ? 25.611 7.181 -20.370 1.00 49.22 198 ARG A N 1
ATOM 1544 C CA . ARG A 1 198 ? 26.088 7.712 -21.664 1.00 49.22 198 ARG A CA 1
ATOM 1545 C C . ARG A 1 198 ? 24.971 8.259 -22.553 1.00 49.22 198 ARG A C 1
ATOM 1547 O O . ARG A 1 198 ? 25.218 9.193 -23.311 1.00 49.22 198 ARG A O 1
ATOM 1554 N N . ASN A 1 199 ? 23.750 7.741 -22.431 1.00 47.78 199 ASN A N 1
ATOM 1555 C CA . ASN A 1 199 ? 22.609 8.223 -23.216 1.00 47.78 199 ASN A CA 1
ATOM 1556 C C . ASN A 1 199 ? 22.004 9.536 -22.684 1.00 47.78 199 ASN A C 1
ATOM 1558 O O . ASN A 1 199 ? 21.216 10.161 -23.384 1.00 47.78 199 ASN A O 1
ATOM 1562 N N . ARG A 1 200 ? 22.427 10.021 -21.505 1.00 48.75 200 ARG A N 1
ATOM 1563 C CA . ARG A 1 200 ? 22.028 11.339 -20.973 1.00 48.75 200 ARG A CA 1
ATOM 1564 C C . ARG A 1 200 ? 22.723 12.516 -21.678 1.00 48.75 200 ARG A C 1
ATOM 1566 O O . ARG A 1 200 ? 22.226 13.630 -21.624 1.00 48.75 200 ARG A O 1
ATOM 1573 N N . ALA A 1 201 ? 23.848 12.274 -22.357 1.00 43.38 201 ALA A N 1
ATOM 1574 C CA . ALA A 1 201 ? 24.656 13.313 -23.006 1.00 43.38 201 ALA A CA 1
ATOM 1575 C C . ALA A 1 201 ? 24.285 13.585 -24.480 1.00 43.38 201 ALA A C 1
ATOM 1577 O O . ALA A 1 201 ? 24.952 14.379 -25.133 1.00 43.38 201 ALA A O 1
ATOM 1578 N N . ARG A 1 202 ? 23.259 12.917 -25.027 1.00 45.97 202 ARG A N 1
ATOM 1579 C CA . ARG A 1 202 ? 22.845 13.054 -26.441 1.00 45.97 202 ARG A CA 1
ATOM 1580 C C . ARG A 1 202 ? 21.447 13.656 -26.634 1.00 45.97 202 ARG A C 1
ATOM 1582 O O . ARG A 1 202 ? 20.929 13.624 -27.741 1.00 45.97 202 ARG A O 1
ATOM 1589 N N . GLY A 1 203 ? 20.845 14.196 -25.575 1.00 41.44 203 GLY A N 1
ATOM 1590 C CA . GLY A 1 203 ? 19.501 14.780 -25.593 1.00 41.44 203 GLY A CA 1
ATOM 1591 C C . GLY A 1 203 ? 19.473 16.201 -25.040 1.00 41.44 203 GLY A C 1
ATOM 1592 O O . GLY A 1 203 ? 18.796 16.432 -24.053 1.00 41.44 203 GLY A O 1
ATOM 1593 N N . CYS A 1 204 ? 20.254 17.098 -25.638 1.00 35.47 204 CYS A N 1
ATOM 1594 C CA . CYS A 1 204 ? 20.079 18.555 -25.630 1.00 35.47 204 CYS A CA 1
ATOM 1595 C C . CYS A 1 204 ? 20.814 19.059 -26.879 1.00 35.47 204 CYS A C 1
ATOM 1597 O O . CYS A 1 204 ? 22.015 19.328 -26.831 1.00 35.47 204 CYS A O 1
ATOM 1599 N N . GLY A 1 205 ? 20.109 19.033 -28.008 1.00 36.03 205 GLY A N 1
ATOM 1600 C CA . GLY A 1 205 ? 20.408 19.850 -29.180 1.00 36.03 205 GLY A CA 1
ATOM 1601 C C . GLY A 1 205 ? 19.453 21.029 -29.193 1.00 36.03 205 GLY A C 1
ATOM 1602 O O . GLY A 1 205 ? 18.320 20.835 -28.696 1.00 36.03 205 GLY A O 1
#

Foldseek 3Di:
DPPPPPPPPQPPKDKDKDKDALVNLVVLCPPQPDDDDDDVLLLVQLLVCQLVVNDDEDPFAQEAALVSHTLDDVSVSSSNNVNRHIDTGMYIYHHHPCCSVVPPPDDDDDLLNVCCVVPVDPPSVLLSVLLQVVQLCVVVVNPDDPVSSSVGHHSVRSVVSCVVPVVVSVVVSVVVVVCVVVDDDDDVVVVVVVVVVVVVVPPDD

Sequence (205 aa):
MIVGTAAKVQAQLGVRIADVTPEDVKSWLVNNEGNRNLRGGWINKLARDMTAGTYTLSPDCIAFDQHGKLINGQHRLLAIIKSGTTQTMLIVDGLPSNSITNIDTGMLRQFGDMLHFHRGEVNGRTLGAVVSFVYIWHALEGNYRPDTWRAGPTTEEGLAFFDEKAELFREAARWVAMVKGAWCGTSALWRFVRHLSRNRARGCG

pLDDT: mean 80.63, std 18.25, range [34.78, 98.0]